Protein AF-A0A7Y2AMQ6-F1 (afdb_monomer_lite)

Secondary structure (DSSP, 8-state):
----PPPHHHHHHHHHHHHHHHHHHHHHHHSPPPS------SSBHHHHHHHHHHHSPPP-S-SSS---HHHHHHHHHHTHHHHHHHHHHHHSB------TTS-HHHHHHHHGGGHHHHHHHHHHHHHHHHTT-HHHHHHHHHHHHHHHHHHHTT--HHHHHHHHHHHHHHHHHHHHHGGGS-HHHHHHHHHHHHHS-PPPP-HHHHHHHHHHHHHHHH-HHHHHHHHHHHHHHHHHHHHHHHHHHHHHHHHHHHHHHHHH-

Radius of gyration: 24.89 Å; chains: 1; bounding box: 63×36×91 Å

Sequence (261 aa):
MRKAGWNPIWKWLAIIAMIFLLAPLAIALLNGPGGSSGLYPSPNAYETISNASRSITRLPFDYDTSDDVEMLKEYVESNREALSEIDKALTQQSRVPLDYTVPLDELLNASGTVRLPMRLLIVQARVAELEENPGAAADVYAKMSVLSPKLATGGLLVHVMIASAYETMALEKLIELTPRLSAVEKKRVLSVLTTNARKPIDFDLVRERESDYCKHEHGTVRGSILLWSGSALVDQQVDRAIETDDELLRLRDEAIDLLGS

pLDDT: mean 92.42, std 7.94, range [53.19, 98.75]

Foldseek 3Di:
DPDPPDPVVVVVVVVVVVCVVVVLVCLQVVQAFDDDDPDAFVVALLVLLLVLLVQQDPDPDDLVPDLPLVVLVVNLVSSVVSVVSLVVSLPGQHADDDDLVDDPVVVLVSLCSNVRSLVSLVSQLSSCVSVVNLLSNLVSLLSLLLVLLRQPHNDALSSLVVSLVSNVVSLVSLLVSLVVDDLVSLVVSLCSLVVRDDDQDPLVSNVSVQLSSLCSNLNSSVSVVVCVVCVVVVVVSSVVSNVSSVVSVVSSVSSNVSSVD

Structure (mmCIF, N/CA/C/O backbone):
data_AF-A0A7Y2AMQ6-F1
#
_entry.id   AF-A0A7Y2AMQ6-F1
#
loop_
_atom_site.group_PDB
_atom_site.id
_atom_site.type_symbol
_atom_site.label_atom_id
_atom_site.label_alt_id
_atom_site.label_comp_id
_atom_site.label_asym_id
_atom_site.label_entity_id
_atom_site.label_seq_id
_atom_site.pdbx_PDB_ins_code
_atom_site.Cartn_x
_atom_site.Cartn_y
_atom_site.Cartn_z
_atom_site.occupancy
_atom_site.B_iso_or_equiv
_atom_site.auth_seq_id
_atom_site.auth_comp_id
_atom_site.auth_asym_id
_atom_site.auth_atom_id
_atom_site.pdbx_PDB_model_num
ATOM 1 N N . MET A 1 1 ? 42.810 -16.326 -66.480 1.00 55.25 1 MET A N 1
ATOM 2 C CA . MET A 1 1 ? 41.972 -15.474 -65.604 1.00 55.25 1 MET A CA 1
ATOM 3 C C . MET A 1 1 ? 41.469 -16.312 -64.432 1.00 55.25 1 MET A C 1
ATOM 5 O O . MET A 1 1 ? 40.563 -17.114 -64.616 1.00 55.25 1 MET A O 1
ATOM 9 N N . ARG A 1 2 ? 42.088 -16.208 -63.246 1.00 53.19 2 ARG A N 1
ATOM 10 C CA . ARG A 1 2 ? 41.538 -16.825 -62.026 1.00 53.19 2 ARG A CA 1
ATOM 11 C C . ARG A 1 2 ? 40.345 -15.975 -61.596 1.00 53.19 2 ARG A C 1
ATOM 13 O O . ARG A 1 2 ? 40.531 -14.800 -61.296 1.00 53.19 2 ARG A O 1
ATOM 20 N N . LYS A 1 3 ? 39.131 -16.535 -61.611 1.00 60.91 3 LYS A N 1
ATOM 21 C CA . LYS A 1 3 ? 37.973 -15.886 -60.983 1.00 60.91 3 LYS A CA 1
ATOM 22 C C . LYS A 1 3 ? 38.341 -15.691 -59.514 1.00 60.91 3 LYS A C 1
ATOM 24 O O . LYS A 1 3 ? 38.619 -16.677 -58.836 1.00 60.91 3 LYS A O 1
ATOM 29 N N . ALA A 1 4 ? 38.425 -14.443 -59.062 1.00 65.69 4 ALA A N 1
ATOM 30 C CA . ALA A 1 4 ? 38.616 -14.130 -57.655 1.00 65.69 4 ALA A CA 1
ATOM 31 C C . ALA A 1 4 ? 37.395 -14.674 -56.904 1.00 65.69 4 ALA A C 1
ATOM 33 O O . ALA A 1 4 ? 36.331 -14.059 -56.887 1.00 65.69 4 ALA A O 1
ATOM 34 N N . GLY A 1 5 ? 37.515 -15.899 -56.393 1.00 74.81 5 GLY A N 1
ATOM 35 C CA . GLY A 1 5 ? 36.484 -16.529 -55.589 1.00 74.81 5 GLY A CA 1
ATOM 36 C C . GLY A 1 5 ? 36.308 -15.694 -54.336 1.00 74.81 5 GLY A C 1
ATOM 37 O O . GLY A 1 5 ? 37.270 -15.449 -53.609 1.00 74.81 5 GLY A O 1
ATOM 38 N N . TRP A 1 6 ? 35.094 -15.204 -54.118 1.00 75.00 6 TRP A N 1
ATOM 39 C CA . TRP A 1 6 ? 34.787 -14.402 -52.947 1.00 75.00 6 TRP A CA 1
ATOM 40 C C . TRP A 1 6 ? 35.045 -15.255 -51.703 1.00 75.00 6 TRP A C 1
ATOM 42 O O . TRP A 1 6 ? 34.425 -16.310 -51.544 1.00 75.00 6 TRP A O 1
ATOM 52 N N . ASN A 1 7 ? 36.014 -14.846 -50.878 1.00 86.75 7 ASN A N 1
ATOM 53 C CA . ASN A 1 7 ? 36.417 -15.619 -49.710 1.00 86.75 7 ASN A CA 1
ATOM 54 C C . ASN A 1 7 ? 35.185 -15.797 -48.801 1.00 86.75 7 ASN A C 1
ATOM 56 O O . ASN A 1 7 ? 34.558 -14.794 -48.446 1.00 86.75 7 ASN A O 1
ATOM 60 N N . PRO A 1 8 ? 34.810 -17.038 -48.441 1.00 88.12 8 PRO A N 1
ATOM 61 C CA . PRO A 1 8 ? 33.639 -17.312 -47.609 1.00 88.12 8 PRO A CA 1
ATOM 62 C C . PRO A 1 8 ? 33.639 -16.528 -46.290 1.00 88.12 8 PRO A C 1
ATOM 64 O O . PRO A 1 8 ? 32.568 -16.195 -45.792 1.00 88.12 8 PRO A O 1
ATOM 67 N N . ILE A 1 9 ? 34.812 -16.150 -45.771 1.00 91.19 9 ILE A N 1
ATOM 68 C CA . ILE A 1 9 ? 34.946 -15.308 -44.575 1.00 91.19 9 ILE A CA 1
ATOM 69 C C . ILE A 1 9 ? 34.258 -13.942 -44.753 1.00 91.19 9 ILE A C 1
ATOM 71 O O . ILE A 1 9 ? 33.538 -13.507 -43.859 1.00 91.19 9 ILE A O 1
ATOM 75 N N . TRP A 1 10 ? 34.390 -13.283 -45.910 1.00 90.38 10 TRP A N 1
ATOM 76 C CA . TRP A 1 10 ? 33.764 -11.971 -46.143 1.00 90.38 10 TRP A CA 1
ATOM 77 C C . TRP A 1 10 ? 32.239 -12.040 -46.181 1.00 90.38 10 TRP A C 1
ATOM 79 O O . TRP A 1 10 ? 31.576 -11.102 -45.747 1.00 90.38 10 TRP A O 1
ATOM 89 N N . LYS A 1 11 ? 31.678 -13.160 -46.655 1.00 91.12 11 LYS A N 1
ATOM 90 C CA . LYS A 1 11 ? 30.227 -13.385 -46.626 1.00 91.12 11 LYS A CA 1
ATOM 91 C C . LYS A 1 11 ? 29.718 -13.459 -45.189 1.00 91.12 11 LYS A C 1
ATOM 93 O O . LYS A 1 11 ? 28.741 -12.794 -44.863 1.00 91.12 11 LYS A O 1
ATOM 98 N N . TRP A 1 12 ? 30.400 -14.217 -44.330 1.00 93.69 12 TRP A N 1
ATOM 99 C CA . TRP A 1 12 ? 30.043 -14.310 -42.914 1.00 93.69 12 TRP A CA 1
ATOM 100 C C . TRP A 1 12 ? 30.194 -12.972 -42.194 1.00 93.69 12 TRP A C 1
ATOM 102 O O . TRP A 1 12 ? 29.288 -12.579 -41.468 1.00 93.69 12 TRP A O 1
ATOM 112 N N . LEU A 1 13 ? 31.274 -12.229 -42.455 1.00 94.00 13 LEU A N 1
ATOM 113 C CA . LEU A 1 13 ? 31.456 -10.887 -41.895 1.00 94.00 13 LEU A CA 1
ATOM 114 C C . LEU A 1 13 ? 30.342 -9.923 -42.324 1.00 94.00 13 LEU A C 1
ATOM 116 O O . LEU A 1 13 ? 29.841 -9.176 -41.489 1.00 94.00 13 LEU A O 1
ATOM 120 N N . ALA A 1 14 ? 29.910 -9.965 -43.588 1.00 92.88 14 ALA A N 1
ATOM 121 C CA . ALA A 1 14 ? 28.805 -9.138 -44.071 1.00 92.88 14 ALA A CA 1
ATOM 122 C C . ALA A 1 14 ? 27.466 -9.505 -43.409 1.00 92.88 14 ALA A C 1
ATOM 124 O O . ALA A 1 14 ? 26.712 -8.613 -43.028 1.00 92.88 14 ALA A O 1
ATOM 125 N N . ILE A 1 15 ? 27.184 -10.801 -43.228 1.00 94.62 15 ILE A N 1
ATOM 126 C CA . ILE A 1 15 ? 25.978 -11.270 -42.526 1.00 94.62 15 ILE A CA 1
ATOM 127 C C . ILE A 1 15 ? 25.997 -10.810 -41.068 1.00 94.62 15 ILE A C 1
ATOM 129 O O . ILE A 1 15 ? 25.010 -10.261 -40.588 1.00 94.62 15 ILE A O 1
ATOM 133 N N . ILE A 1 16 ? 27.125 -10.989 -40.378 1.00 95.00 16 ILE A N 1
ATOM 134 C CA . ILE A 1 16 ? 27.291 -10.557 -38.989 1.00 95.00 16 ILE A CA 1
ATOM 135 C C . ILE A 1 16 ? 27.090 -9.041 -38.885 1.00 95.00 16 ILE A C 1
ATOM 137 O O . ILE A 1 16 ? 26.281 -8.592 -38.078 1.00 95.00 16 ILE A O 1
ATOM 141 N N . ALA A 1 17 ? 27.746 -8.252 -39.740 1.00 93.88 17 ALA A N 1
ATOM 142 C CA . ALA A 1 17 ? 27.587 -6.799 -39.767 1.00 93.88 17 ALA A CA 1
ATOM 143 C C . ALA A 1 17 ? 26.130 -6.373 -40.019 1.00 93.88 17 ALA A C 1
ATOM 145 O O . ALA A 1 17 ? 25.629 -5.466 -39.358 1.00 93.88 17 ALA A O 1
ATOM 146 N N . MET A 1 18 ? 25.428 -7.055 -40.927 1.00 95.06 18 MET A N 1
ATOM 147 C CA . MET A 1 18 ? 24.012 -6.804 -41.200 1.00 95.06 18 MET A CA 1
ATOM 148 C C . MET A 1 18 ? 23.129 -7.115 -39.984 1.00 95.06 18 MET A C 1
ATOM 150 O O . MET A 1 18 ? 22.245 -6.325 -39.668 1.00 95.06 18 MET A O 1
ATOM 154 N N . ILE A 1 19 ? 23.382 -8.216 -39.270 1.00 94.38 19 ILE A N 1
ATOM 155 C CA . ILE A 1 19 ? 22.662 -8.551 -38.031 1.00 94.38 19 ILE A CA 1
ATOM 156 C C . ILE A 1 19 ? 22.898 -7.472 -36.972 1.00 94.38 19 ILE A C 1
ATOM 158 O O . ILE A 1 19 ? 21.936 -6.986 -36.385 1.00 94.38 19 ILE A O 1
ATOM 162 N N . PHE A 1 20 ? 24.146 -7.041 -36.768 1.00 91.62 20 PHE A N 1
ATOM 163 C CA . PHE A 1 20 ? 24.467 -5.980 -35.808 1.00 91.62 20 PHE A CA 1
ATOM 164 C C . PHE A 1 20 ? 23.812 -4.636 -36.148 1.00 91.62 20 PHE A C 1
ATOM 166 O O . PHE A 1 20 ? 23.534 -3.857 -35.240 1.00 91.62 20 PHE A O 1
ATOM 173 N N . LEU A 1 21 ? 23.540 -4.367 -37.427 1.00 91.31 21 LEU A N 1
ATOM 174 C CA . LEU A 1 21 ? 22.880 -3.138 -37.864 1.00 91.31 21 LEU A CA 1
ATOM 175 C C . LEU A 1 21 ? 21.348 -3.227 -37.776 1.00 91.31 21 LEU A C 1
ATOM 177 O O . LEU A 1 21 ? 20.701 -2.266 -37.369 1.00 91.31 21 LEU A O 1
ATOM 181 N N . LEU A 1 22 ? 20.760 -4.375 -38.129 1.00 93.56 22 LEU A N 1
ATOM 182 C CA . LEU A 1 22 ? 19.305 -4.561 -38.150 1.00 93.56 22 LEU A CA 1
ATOM 183 C C . LEU A 1 22 ? 18.717 -4.936 -36.785 1.00 93.56 22 LEU A C 1
ATOM 185 O O . LEU A 1 22 ? 17.585 -4.554 -36.498 1.00 93.56 22 LEU A O 1
ATOM 189 N N . ALA A 1 23 ? 19.458 -5.655 -35.937 1.00 88.12 23 ALA A N 1
ATOM 190 C CA . ALA A 1 23 ? 18.951 -6.100 -34.640 1.00 88.12 23 ALA A CA 1
ATOM 191 C C . ALA A 1 23 ? 18.545 -4.933 -33.715 1.00 88.12 23 ALA A C 1
ATOM 193 O O . ALA A 1 23 ? 17.435 -4.986 -33.190 1.00 88.12 23 ALA A O 1
ATOM 194 N N . PRO A 1 24 ? 19.332 -3.847 -33.553 1.00 84.94 24 PRO A N 1
ATOM 195 C CA . PRO A 1 24 ? 18.919 -2.707 -32.732 1.00 84.94 24 PRO A CA 1
ATOM 196 C C . PRO A 1 24 ? 17.658 -2.018 -33.260 1.00 84.94 24 PRO A C 1
ATOM 198 O O . PRO A 1 24 ? 16.806 -1.622 -32.470 1.00 84.94 24 PRO A O 1
ATOM 201 N N . LEU A 1 25 ? 17.515 -1.906 -34.587 1.00 85.94 25 LEU A N 1
ATOM 202 C CA . LEU A 1 25 ? 16.329 -1.320 -35.214 1.00 85.94 25 LEU A CA 1
ATOM 203 C C . LEU A 1 25 ? 15.091 -2.196 -34.989 1.00 85.94 25 LEU A C 1
ATOM 205 O O . LEU A 1 25 ? 14.042 -1.683 -34.613 1.00 85.94 25 LEU A O 1
ATOM 209 N N . ALA A 1 26 ? 15.217 -3.512 -35.171 1.00 87.06 26 ALA A N 1
ATOM 210 C CA . ALA A 1 26 ? 14.137 -4.451 -34.890 1.00 87.06 26 ALA A CA 1
ATOM 211 C C . ALA A 1 26 ? 13.725 -4.401 -33.409 1.00 87.06 26 ALA A C 1
ATOM 213 O O . ALA A 1 26 ? 12.537 -4.311 -33.117 1.00 87.06 26 ALA A O 1
ATOM 214 N N . ILE A 1 27 ? 14.691 -4.369 -32.483 1.00 82.44 27 ILE A N 1
ATOM 215 C CA . ILE A 1 27 ? 14.430 -4.210 -31.043 1.00 82.44 27 ILE A CA 1
ATOM 216 C C . ILE A 1 27 ? 13.707 -2.886 -30.769 1.00 82.44 27 ILE A C 1
ATOM 218 O O . ILE A 1 27 ? 12.717 -2.878 -30.047 1.00 82.44 27 ILE A O 1
ATOM 222 N N . ALA A 1 28 ? 14.155 -1.775 -31.356 1.00 79.75 28 ALA A N 1
ATOM 223 C CA . ALA A 1 28 ? 13.527 -0.470 -31.160 1.00 79.75 28 ALA A CA 1
ATOM 224 C C . ALA A 1 28 ? 12.069 -0.431 -31.650 1.00 79.75 28 ALA A C 1
ATOM 226 O O . ALA A 1 28 ? 11.217 0.144 -30.979 1.00 79.75 28 ALA A O 1
ATOM 227 N N . LEU A 1 29 ? 11.779 -1.054 -32.797 1.00 84.12 29 LEU A N 1
ATOM 228 C CA . LEU A 1 29 ? 10.437 -1.072 -33.385 1.00 84.12 29 LEU A CA 1
ATOM 229 C C . LEU A 1 29 ? 9.483 -2.040 -32.676 1.00 84.12 29 LEU A C 1
ATOM 231 O O . LEU A 1 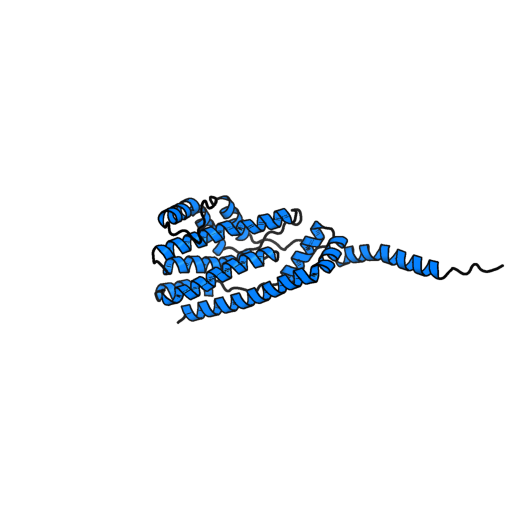29 ? 8.303 -1.733 -32.546 1.00 84.12 29 LEU A O 1
ATOM 235 N N . LEU A 1 30 ? 9.976 -3.200 -32.234 1.00 83.50 30 LEU A N 1
ATOM 236 C CA . LEU A 1 30 ? 9.152 -4.231 -31.594 1.00 83.50 30 LEU A CA 1
ATOM 237 C C . LEU A 1 30 ? 8.929 -3.970 -30.103 1.00 83.50 30 LEU A C 1
ATOM 239 O O . LEU A 1 30 ? 7.885 -4.335 -29.575 1.00 83.50 30 LEU A O 1
ATOM 243 N N . ASN A 1 31 ? 9.898 -3.340 -29.433 1.00 78.31 31 ASN A N 1
ATOM 244 C CA . ASN A 1 31 ? 9.887 -3.160 -27.983 1.00 78.31 31 ASN A CA 1
ATOM 245 C C . ASN A 1 31 ? 9.732 -1.698 -27.563 1.00 78.31 31 ASN A C 1
ATOM 247 O O . ASN A 1 31 ? 10.059 -1.387 -26.417 1.00 78.31 31 ASN A O 1
ATOM 251 N N . GLY A 1 32 ? 9.290 -0.804 -28.454 1.00 73.56 32 GLY A N 1
ATOM 252 C CA . GLY A 1 32 ? 9.001 0.587 -28.096 1.00 73.56 32 GLY A CA 1
ATOM 253 C C . GLY A 1 32 ? 8.136 0.657 -26.828 1.00 73.56 32 GLY A C 1
ATOM 254 O O . GLY A 1 32 ? 7.310 -0.236 -26.629 1.00 73.56 32 GLY A O 1
ATOM 255 N N . PRO A 1 33 ? 8.363 1.639 -25.938 1.00 75.12 33 PRO A N 1
ATOM 256 C CA . PRO A 1 33 ? 7.562 1.752 -24.726 1.00 75.12 33 PRO A CA 1
ATOM 257 C C . PRO A 1 33 ? 6.079 1.890 -25.088 1.00 75.12 33 PRO A C 1
ATOM 259 O O . PRO A 1 33 ? 5.738 2.553 -26.077 1.00 75.12 33 PRO A O 1
ATOM 262 N N . GLY A 1 34 ? 5.217 1.237 -24.310 1.00 74.81 34 GLY A N 1
ATOM 263 C CA . GLY A 1 34 ? 3.772 1.355 -24.443 1.00 74.81 34 GLY A CA 1
ATOM 264 C C . GLY A 1 34 ? 3.315 2.818 -24.432 1.00 74.81 34 GLY A C 1
ATOM 265 O O . GLY A 1 34 ? 3.893 3.676 -23.765 1.00 74.81 34 GLY A O 1
ATOM 266 N N . GLY A 1 35 ? 2.275 3.126 -25.216 1.00 60.69 35 GLY A N 1
ATOM 267 C CA . GLY A 1 35 ? 1.646 4.448 -25.199 1.00 60.69 35 GLY A CA 1
ATOM 268 C C . GLY A 1 35 ? 1.085 4.778 -23.812 1.00 60.69 35 GLY A C 1
ATOM 269 O O . GLY A 1 35 ? 0.662 3.880 -23.090 1.00 60.69 35 GLY A O 1
ATOM 270 N N . SER A 1 36 ? 1.091 6.071 -23.462 1.00 58.25 36 SER A N 1
ATOM 271 C CA . SER A 1 36 ? 0.820 6.596 -22.115 1.00 58.25 36 SER A CA 1
ATOM 272 C C . SER A 1 36 ? -0.275 5.849 -21.350 1.00 58.25 36 SER A C 1
ATOM 274 O O . SER A 1 36 ? -1.374 5.630 -21.872 1.00 58.25 36 SER A O 1
ATOM 276 N N . SER A 1 37 ? 0.009 5.569 -20.078 1.00 62.56 37 SER A N 1
ATOM 277 C CA . SER A 1 37 ? -0.937 5.147 -19.047 1.00 62.56 37 SER A CA 1
ATOM 278 C C . SER A 1 37 ? -2.306 5.808 -19.245 1.00 62.56 37 SER A C 1
ATOM 280 O O . SER A 1 37 ? -2.420 7.030 -19.261 1.00 62.56 37 SER A O 1
ATOM 282 N N . GLY A 1 38 ? -3.350 4.991 -19.449 1.00 67.44 38 GLY A N 1
ATOM 283 C CA . GLY A 1 38 ? -4.713 5.486 -19.678 1.00 67.44 38 GLY A CA 1
ATOM 284 C C . GLY A 1 38 ? -5.169 6.519 -18.639 1.00 67.44 38 GLY A C 1
ATOM 285 O O . GLY A 1 38 ? -4.620 6.568 -17.540 1.00 67.44 38 GLY A O 1
ATOM 286 N N . LEU A 1 39 ? -6.189 7.312 -18.991 1.00 80.75 39 LEU A N 1
ATOM 287 C CA . LEU A 1 39 ? -6.667 8.459 -18.207 1.00 80.75 39 LEU A CA 1
ATOM 288 C C . LEU A 1 39 ? -6.681 8.181 -16.694 1.00 80.75 39 LEU A C 1
ATOM 290 O O . LEU A 1 39 ? -7.251 7.187 -16.230 1.00 80.75 39 LEU A O 1
ATOM 294 N N . TYR A 1 40 ? -6.030 9.062 -15.935 1.00 88.25 40 TYR A N 1
ATOM 295 C CA . TYR A 1 40 ? -6.052 9.023 -14.478 1.00 88.25 40 TYR A CA 1
ATOM 296 C C . TYR A 1 40 ? -7.448 9.408 -13.966 1.00 88.25 40 TYR A C 1
ATOM 298 O O . TYR A 1 40 ? -8.101 10.268 -14.567 1.00 88.25 40 TYR A O 1
ATOM 306 N N . PRO A 1 41 ? -7.929 8.786 -12.874 1.00 93.19 41 PRO A N 1
ATOM 307 C CA . PRO A 1 41 ? -9.183 9.198 -12.261 1.00 93.19 41 PRO A CA 1
ATOM 308 C C . PRO A 1 41 ? -9.079 10.654 -11.787 1.00 93.19 41 PRO A C 1
ATOM 310 O O . PRO A 1 41 ? -8.016 11.102 -11.371 1.00 93.19 41 PRO A O 1
ATOM 313 N N . SER A 1 42 ? -10.181 11.398 -11.846 1.00 93.25 42 SER A N 1
ATOM 314 C CA . SER A 1 42 ? -10.267 12.751 -11.297 1.00 93.25 42 SER A CA 1
ATOM 315 C C . SER A 1 42 ? -11.560 12.864 -10.485 1.00 93.25 42 SER A C 1
ATOM 317 O O . SER A 1 42 ? -12.640 12.749 -11.073 1.00 93.25 42 SER A O 1
ATOM 319 N N . PRO A 1 43 ? -11.491 13.034 -9.151 1.00 95.38 43 PRO A N 1
ATOM 320 C CA . PRO A 1 43 ? -10.281 13.101 -8.311 1.00 95.38 43 PRO A CA 1
ATOM 321 C C . PRO A 1 43 ? -9.520 11.759 -8.187 1.00 95.38 43 PRO A C 1
ATOM 323 O O . PRO A 1 43 ? -10.112 10.693 -8.370 1.00 95.38 43 PRO A O 1
ATOM 326 N N . ASN A 1 44 ? -8.222 11.821 -7.849 1.00 96.19 44 ASN A N 1
ATOM 327 C CA . ASN A 1 44 ? -7.334 10.664 -7.655 1.00 96.19 44 ASN A CA 1
ATOM 328 C C . ASN A 1 44 ? -6.872 10.538 -6.194 1.00 96.19 44 ASN A C 1
ATOM 330 O O . ASN A 1 44 ? -6.188 11.426 -5.681 1.00 96.19 44 ASN A O 1
ATOM 334 N N . ALA A 1 45 ? -7.145 9.390 -5.567 1.00 96.75 45 ALA A N 1
ATOM 335 C CA . ALA A 1 45 ? -6.745 9.114 -4.188 1.00 96.75 45 ALA A CA 1
ATOM 336 C C . ALA A 1 45 ? -5.228 9.228 -3.976 1.00 96.75 45 ALA A C 1
ATOM 338 O O . ALA A 1 45 ? -4.793 9.717 -2.936 1.00 96.75 45 ALA A O 1
ATOM 339 N N . TYR A 1 46 ? -4.416 8.812 -4.957 1.00 96.12 46 TYR A N 1
ATOM 340 C CA . TYR A 1 46 ? -2.957 8.868 -4.841 1.00 96.12 46 TYR A CA 1
ATOM 341 C C . TYR A 1 46 ? -2.450 10.311 -4.711 1.00 96.12 46 TYR A C 1
ATOM 343 O O . TYR A 1 46 ? -1.599 10.597 -3.871 1.00 96.12 46 TYR A O 1
ATOM 351 N N . GLU A 1 47 ? -3.007 11.242 -5.492 1.00 95.62 47 GLU A N 1
ATOM 352 C CA . GLU A 1 47 ? -2.684 12.669 -5.373 1.00 95.62 47 GLU A CA 1
ATOM 353 C C . GLU A 1 47 ? -3.156 13.246 -4.042 1.00 95.62 47 GLU A C 1
ATOM 355 O O . GLU A 1 47 ? -2.403 13.973 -3.397 1.00 95.62 47 GLU A O 1
ATOM 360 N N . THR A 1 48 ? -4.371 12.905 -3.602 1.00 97.50 48 THR A N 1
ATOM 361 C CA . THR A 1 48 ? -4.881 13.340 -2.296 1.00 97.50 48 THR A CA 1
ATOM 362 C C . THR A 1 48 ? -3.960 12.883 -1.160 1.00 97.50 48 THR A C 1
ATOM 364 O O . THR A 1 48 ? -3.582 13.698 -0.320 1.00 97.50 48 THR A O 1
ATOM 367 N N . ILE A 1 49 ? -3.508 11.626 -1.173 1.00 97.56 49 ILE A N 1
ATOM 368 C CA . ILE A 1 49 ? -2.559 11.093 -0.185 1.00 97.56 49 ILE A CA 1
ATOM 369 C C . ILE A 1 49 ? -1.179 11.747 -0.303 1.00 97.56 49 ILE A C 1
ATOM 371 O O . ILE A 1 49 ? -0.571 12.077 0.715 1.00 97.56 49 ILE A O 1
ATOM 375 N N . SER A 1 50 ? -0.690 11.994 -1.520 1.00 95.19 50 SER A N 1
ATOM 376 C CA . SER A 1 50 ? 0.581 12.696 -1.729 1.00 95.19 50 SER A CA 1
ATOM 377 C C . SER A 1 50 ? 0.532 14.129 -1.183 1.00 95.19 50 SER A C 1
ATOM 379 O O . SER A 1 50 ? 1.470 14.580 -0.526 1.00 95.19 50 SER A O 1
ATOM 381 N N . ASN A 1 51 ? -0.587 14.830 -1.381 1.00 95.50 51 ASN A N 1
ATOM 382 C CA . ASN A 1 51 ? -0.809 16.163 -0.827 1.00 95.50 51 ASN A CA 1
ATOM 383 C C . ASN A 1 51 ? -0.902 16.131 0.704 1.00 95.50 51 ASN A C 1
ATOM 385 O O . ASN A 1 51 ? -0.241 16.940 1.353 1.00 95.50 51 ASN A O 1
ATOM 389 N N . ALA A 1 52 ? -1.624 15.161 1.277 1.00 96.94 52 ALA A N 1
ATOM 390 C CA . ALA A 1 52 ? -1.660 14.940 2.723 1.00 96.94 52 ALA A CA 1
ATOM 391 C C . ALA A 1 52 ? -0.251 14.695 3.284 1.00 96.94 52 ALA A C 1
ATOM 393 O O . ALA A 1 52 ? 0.141 15.286 4.282 1.00 96.94 52 ALA A O 1
ATOM 394 N N . SER A 1 53 ? 0.576 13.900 2.601 1.00 96.25 53 SER A N 1
ATOM 395 C CA . SER A 1 53 ? 1.956 13.655 3.030 1.00 96.25 53 SER A CA 1
ATOM 396 C C . SER A 1 53 ? 2.803 14.922 3.132 1.00 96.25 53 SER A C 1
ATOM 398 O O . SER A 1 53 ? 3.752 14.936 3.915 1.00 96.25 53 SER A O 1
ATOM 400 N N . ARG A 1 54 ? 2.521 15.954 2.329 1.00 95.44 54 ARG A N 1
ATOM 401 C CA . ARG A 1 54 ? 3.273 17.219 2.351 1.00 95.44 54 ARG A CA 1
ATOM 402 C C . ARG A 1 54 ? 2.874 18.114 3.521 1.00 95.44 54 ARG A C 1
ATOM 404 O O . ARG A 1 54 ? 3.688 18.939 3.925 1.00 95.44 54 ARG A O 1
ATOM 411 N N . SER A 1 55 ? 1.656 17.968 4.045 1.00 95.62 55 SER A N 1
ATOM 412 C CA . SER A 1 55 ? 1.195 18.704 5.225 1.00 95.62 55 SER A CA 1
ATOM 413 C C . SER A 1 55 ? 1.530 18.002 6.541 1.00 95.62 55 SER A C 1
ATOM 415 O O . SER A 1 55 ? 1.472 18.643 7.587 1.00 95.62 55 SER A O 1
ATOM 417 N N . ILE A 1 56 ? 1.917 16.720 6.503 1.00 96.69 56 ILE A N 1
ATOM 418 C CA . ILE A 1 56 ? 2.288 15.969 7.705 1.00 96.69 56 ILE A CA 1
ATOM 419 C C . ILE A 1 56 ? 3.599 16.496 8.297 1.00 96.69 56 ILE A C 1
ATOM 421 O O . ILE A 1 56 ? 4.640 16.546 7.631 1.00 96.69 56 ILE A O 1
ATOM 425 N N . THR A 1 57 ? 3.573 16.828 9.586 1.00 94.00 57 THR A N 1
ATOM 426 C CA . THR A 1 57 ? 4.783 17.141 10.346 1.00 94.00 57 THR A CA 1
ATOM 427 C C . THR A 1 57 ? 5.671 15.901 10.443 1.00 94.00 57 THR A C 1
ATOM 429 O O . THR A 1 57 ? 5.208 14.783 10.697 1.00 94.00 57 THR A O 1
ATOM 432 N N . ARG A 1 58 ? 6.980 16.069 10.201 1.00 88.44 58 ARG A N 1
ATOM 433 C CA . ARG A 1 58 ? 7.927 14.948 10.293 1.00 88.44 58 ARG A CA 1
ATOM 434 C C . ARG A 1 58 ? 7.875 14.360 11.694 1.00 88.44 58 ARG A C 1
ATOM 436 O O . ARG A 1 58 ? 7.990 15.094 12.670 1.00 88.44 58 ARG A O 1
ATOM 443 N N . LEU A 1 59 ? 7.739 13.041 11.754 1.00 83.75 59 LEU A N 1
ATOM 444 C CA . LEU A 1 59 ? 7.665 12.308 13.005 1.00 83.75 59 LEU A CA 1
ATOM 445 C C . LEU A 1 59 ? 8.961 12.516 13.818 1.00 83.75 59 LEU A C 1
ATOM 447 O O . LEU A 1 59 ? 10.032 12.150 13.324 1.00 83.75 59 LEU A O 1
ATOM 451 N N . PRO A 1 60 ? 8.897 13.116 15.020 1.00 81.75 60 PRO A N 1
ATOM 452 C CA . PRO A 1 60 ? 10.092 13.450 15.793 1.00 81.75 60 PRO A CA 1
ATOM 453 C C . PRO A 1 60 ? 10.595 12.302 16.684 1.00 81.75 60 PRO A C 1
ATOM 455 O O . PRO A 1 60 ? 11.597 12.469 17.376 1.00 81.75 60 PRO A O 1
ATOM 458 N N . PHE A 1 61 ? 9.922 11.151 16.675 1.00 83.31 61 PHE A N 1
ATOM 459 C CA . PHE A 1 61 ? 10.187 10.014 17.556 1.00 83.31 61 PHE A CA 1
ATOM 460 C C . PHE A 1 61 ? 9.973 8.678 16.833 1.00 83.31 61 PHE A C 1
ATOM 462 O O . PHE A 1 61 ? 9.423 8.631 15.733 1.00 83.31 61 PHE A O 1
ATOM 469 N N . ASP A 1 62 ? 10.407 7.591 17.467 1.00 84.69 62 ASP A N 1
ATOM 470 C CA . ASP A 1 62 ? 10.048 6.236 17.056 1.00 84.69 62 ASP A CA 1
ATOM 471 C C . ASP A 1 62 ? 8.678 5.879 17.644 1.00 84.69 62 ASP A C 1
ATOM 473 O O . ASP A 1 62 ? 8.510 5.823 18.862 1.00 84.69 62 ASP A O 1
ATOM 477 N N . TYR A 1 63 ? 7.677 5.725 16.780 1.00 81.44 63 TYR A N 1
ATOM 478 C CA . TYR A 1 63 ? 6.299 5.476 17.197 1.00 81.44 63 TYR A CA 1
ATOM 479 C C . TYR A 1 63 ? 6.046 4.016 17.568 1.00 81.44 63 TYR A C 1
ATOM 481 O O . TYR A 1 63 ? 5.133 3.754 18.346 1.00 81.44 63 TYR A O 1
ATOM 489 N N . ASP A 1 64 ? 6.842 3.082 17.040 1.00 77.81 64 ASP A N 1
ATOM 490 C CA . ASP A 1 64 ? 6.651 1.651 17.290 1.00 77.81 64 ASP A CA 1
ATOM 491 C C . ASP A 1 64 ? 6.996 1.297 18.744 1.00 77.81 64 ASP A C 1
ATOM 493 O O . ASP A 1 64 ? 6.441 0.361 19.318 1.00 77.81 64 ASP A O 1
ATOM 497 N N . THR A 1 65 ? 7.892 2.071 19.362 1.00 85.19 65 THR A N 1
ATOM 498 C CA . THR A 1 65 ? 8.393 1.826 20.721 1.00 85.19 65 THR A CA 1
ATOM 499 C C . THR A 1 65 ? 7.968 2.882 21.737 1.00 85.19 65 THR A C 1
ATOM 501 O O . THR A 1 65 ? 8.408 2.826 22.884 1.00 85.19 65 THR A O 1
ATOM 504 N N . SER A 1 66 ? 7.199 3.894 21.331 1.00 89.81 66 SER A N 1
ATOM 505 C CA . SER A 1 66 ? 6.779 4.952 22.249 1.00 89.81 66 SER A CA 1
ATOM 506 C C . SER A 1 66 ? 5.523 4.547 23.018 1.00 89.81 66 SER A C 1
ATOM 508 O O . SER A 1 66 ? 4.504 4.198 22.424 1.00 89.81 66 SER A O 1
ATOM 510 N N . ASP A 1 67 ? 5.596 4.664 24.343 1.00 92.56 67 ASP A N 1
ATOM 511 C CA . ASP A 1 67 ? 4.462 4.489 25.258 1.00 92.56 67 ASP A CA 1
ATOM 512 C C . ASP A 1 67 ? 3.942 5.837 25.807 1.00 92.56 67 ASP A C 1
ATOM 514 O O . ASP A 1 67 ? 3.077 5.871 26.682 1.00 92.56 67 ASP A O 1
ATOM 518 N N . ASP A 1 68 ? 4.458 6.968 25.304 1.00 95.12 68 ASP A N 1
ATOM 519 C CA . ASP A 1 68 ? 4.004 8.307 25.697 1.00 95.12 68 ASP A CA 1
ATOM 520 C C . ASP A 1 68 ? 2.743 8.697 24.912 1.00 95.12 68 ASP A C 1
ATOM 522 O O . ASP A 1 68 ? 2.791 9.328 23.853 1.00 95.12 68 ASP A O 1
ATOM 526 N N . VAL A 1 69 ? 1.594 8.284 25.446 1.00 96.06 69 VAL A N 1
ATOM 527 C CA . VAL A 1 69 ? 0.268 8.484 24.841 1.00 96.06 69 VAL A CA 1
ATOM 528 C C . VAL A 1 69 ? -0.026 9.953 24.540 1.00 96.06 69 VAL A C 1
ATOM 530 O O . VAL A 1 69 ? -0.606 10.257 23.498 1.00 96.06 69 VAL A O 1
ATOM 533 N N . GLU A 1 70 ? 0.376 10.873 25.417 1.00 96.44 70 GLU A N 1
ATOM 534 C CA . GLU A 1 70 ? 0.063 12.295 25.257 1.00 96.44 70 GLU A CA 1
ATOM 535 C C . GLU A 1 70 ? 0.872 12.919 24.116 1.00 96.44 70 GLU A C 1
ATOM 537 O O . GLU A 1 70 ? 0.310 13.646 23.296 1.00 96.44 70 GLU A O 1
ATOM 542 N N . MET A 1 71 ? 2.147 12.545 23.974 1.00 95.31 71 MET A N 1
ATOM 543 C CA . MET A 1 71 ? 2.959 12.937 22.818 1.00 95.31 71 MET A CA 1
ATOM 544 C C . MET A 1 71 ? 2.390 12.380 21.500 1.00 95.31 71 MET A C 1
ATOM 546 O O . MET A 1 71 ? 2.324 13.098 20.497 1.00 95.31 71 MET A O 1
ATOM 550 N N . LEU A 1 72 ? 1.952 11.114 21.480 1.00 96.50 72 LEU A N 1
ATOM 551 C CA . LEU A 1 72 ? 1.334 10.515 20.290 1.00 96.50 72 LEU A CA 1
ATOM 552 C C . LEU A 1 72 ? 0.017 11.221 19.924 1.00 96.50 72 LEU A C 1
ATOM 554 O O . LEU A 1 72 ? -0.237 11.484 18.746 1.00 96.50 72 LEU A O 1
ATOM 558 N N . LYS A 1 73 ? -0.798 11.581 20.923 1.00 96.94 73 LYS A N 1
ATOM 559 C CA . LYS A 1 73 ? -2.038 12.349 20.733 1.00 96.94 73 LYS A CA 1
ATOM 560 C C . LYS A 1 73 ? -1.770 13.740 20.194 1.00 96.94 73 LYS A C 1
ATOM 562 O O . LYS A 1 73 ? -2.438 14.137 19.244 1.00 96.94 73 LYS A O 1
ATOM 567 N N . GLU A 1 74 ? -0.791 14.455 20.741 1.00 96.25 74 GLU A N 1
ATOM 568 C CA . GLU A 1 74 ? -0.388 15.767 20.229 1.00 96.25 74 GLU A CA 1
ATOM 569 C C . GLU A 1 74 ? 0.062 15.670 18.764 1.00 96.25 74 GLU A C 1
ATOM 571 O O . GLU A 1 74 ? -0.339 16.485 17.928 1.00 96.25 74 GLU A O 1
ATOM 576 N N . TYR A 1 75 ? 0.814 14.621 18.413 1.00 96.81 75 TYR A N 1
ATOM 577 C CA . TYR A 1 75 ? 1.208 14.378 17.029 1.00 96.81 75 TYR A CA 1
ATOM 578 C C . TYR A 1 75 ? -0.003 14.144 16.112 1.00 96.81 75 TYR A C 1
ATOM 580 O O . TYR A 1 75 ? -0.110 14.796 15.070 1.00 96.81 75 TYR A O 1
ATOM 588 N N . VAL A 1 76 ? -0.936 13.269 16.497 1.00 97.62 76 VAL A N 1
ATOM 589 C CA . VAL A 1 76 ? -2.179 13.010 15.742 1.00 97.62 76 VAL A CA 1
ATOM 590 C C . VAL A 1 76 ? -3.010 14.288 15.601 1.00 97.62 76 VAL A C 1
ATOM 592 O O . VAL A 1 76 ? -3.486 14.596 14.507 1.00 97.62 76 VAL A O 1
ATOM 595 N N . GLU A 1 77 ? -3.130 15.065 16.679 1.00 97.62 77 GLU A N 1
ATOM 596 C CA . GLU A 1 77 ? -3.862 16.330 16.717 1.00 97.62 77 GLU A CA 1
ATOM 597 C C . GLU A 1 77 ? -3.289 17.347 15.730 1.00 97.62 77 GLU A C 1
ATOM 599 O O . GLU A 1 77 ? -4.020 17.920 14.919 1.00 97.62 77 GLU A O 1
ATOM 604 N N . SER A 1 78 ? -1.965 17.519 15.745 1.00 97.56 78 SER A N 1
ATOM 605 C CA . SER A 1 78 ? -1.264 18.456 14.863 1.00 97.56 78 SER A CA 1
ATOM 606 C C . SER A 1 78 ? -1.410 18.119 13.372 1.00 97.56 78 SER A C 1
ATOM 608 O O . SER A 1 78 ? -1.196 18.983 12.525 1.00 97.56 78 SER A O 1
ATOM 610 N N . ASN A 1 79 ? -1.815 16.886 13.046 1.00 98.19 79 ASN A N 1
ATOM 611 C CA . ASN A 1 79 ? -1.966 16.376 11.685 1.00 98.19 79 ASN A CA 1
ATOM 612 C C . ASN A 1 79 ? -3.431 16.069 11.304 1.00 98.19 79 ASN A C 1
ATOM 614 O O . ASN A 1 79 ? -3.682 15.349 10.332 1.00 98.19 79 ASN A O 1
ATOM 618 N N . ARG A 1 80 ? -4.425 16.621 12.021 1.00 98.06 80 ARG A N 1
ATOM 619 C CA . ARG A 1 80 ? -5.858 16.384 11.740 1.00 98.06 80 ARG A CA 1
ATOM 620 C C . ARG A 1 80 ? -6.287 16.715 10.313 1.00 98.06 80 ARG A C 1
ATOM 622 O O . ARG A 1 80 ? -7.121 16.008 9.749 1.00 98.06 80 ARG A O 1
ATOM 629 N N . GLU A 1 81 ? -5.731 17.765 9.715 1.00 98.06 81 GLU A N 1
ATOM 630 C CA . GLU A 1 81 ? -6.035 18.113 8.322 1.00 98.06 81 GLU A CA 1
ATOM 631 C C . GLU A 1 81 ? -5.572 17.015 7.356 1.00 98.06 81 GLU A C 1
ATOM 633 O O . GLU A 1 81 ? -6.320 16.633 6.458 1.00 98.06 81 GLU A O 1
ATOM 638 N N . ALA A 1 82 ? -4.390 16.434 7.583 1.00 98.19 82 ALA A N 1
ATOM 639 C CA . ALA A 1 82 ? -3.896 15.315 6.785 1.00 98.19 82 ALA A CA 1
ATOM 640 C C . ALA A 1 82 ? -4.770 14.061 6.956 1.00 98.19 82 ALA A C 1
ATOM 642 O O . ALA A 1 82 ? -5.073 13.395 5.968 1.00 98.19 82 ALA A O 1
ATOM 643 N N . LEU A 1 83 ? -5.240 13.769 8.176 1.00 98.44 83 LEU A N 1
ATOM 644 C CA . LEU A 1 83 ? -6.197 12.679 8.422 1.00 98.44 83 LEU A CA 1
ATOM 645 C C . LEU A 1 83 ? -7.516 12.879 7.662 1.00 98.44 83 LEU A C 1
ATOM 647 O O . LEU A 1 83 ? -8.050 11.927 7.100 1.00 98.44 83 LEU A O 1
ATOM 651 N N . SER A 1 84 ? -8.007 14.118 7.582 1.00 98.19 84 SER A N 1
ATOM 652 C CA . SER A 1 84 ? -9.198 14.453 6.792 1.00 98.19 84 SER A CA 1
ATOM 653 C C . SER A 1 84 ? -8.993 14.189 5.294 1.00 98.19 84 SER A C 1
ATOM 655 O O . SER A 1 84 ? -9.875 13.643 4.630 1.00 98.19 84 SER A O 1
ATOM 657 N N . GLU A 1 85 ? -7.817 14.510 4.747 1.00 98.31 85 GLU A N 1
ATOM 658 C CA . GLU A 1 85 ? -7.476 14.172 3.358 1.00 98.31 85 GLU A CA 1
ATOM 659 C C . GLU A 1 85 ? -7.369 12.654 3.135 1.00 98.31 85 GLU A C 1
ATOM 661 O O . GLU A 1 85 ? -7.854 12.143 2.123 1.00 98.31 85 GLU A O 1
ATOM 666 N N . ILE A 1 86 ? -6.817 11.908 4.097 1.00 98.19 86 ILE A N 1
ATOM 667 C CA . ILE A 1 86 ? -6.782 10.438 4.052 1.00 98.19 86 ILE A CA 1
ATOM 668 C C . ILE A 1 86 ? -8.206 9.860 4.014 1.00 98.19 86 ILE A C 1
ATOM 670 O O . ILE A 1 86 ? -8.500 8.994 3.187 1.00 98.19 86 ILE A O 1
ATOM 674 N N . ASP A 1 87 ? -9.116 10.380 4.840 1.00 98.00 87 ASP A N 1
ATOM 675 C CA . ASP A 1 87 ? -10.519 9.956 4.844 1.00 98.00 87 ASP A CA 1
ATOM 676 C C . ASP A 1 87 ? -11.218 10.249 3.504 1.00 98.00 87 ASP A C 1
ATOM 678 O O . ASP A 1 87 ? -11.994 9.425 3.012 1.00 98.00 87 ASP A O 1
ATOM 682 N N . LYS A 1 88 ? -10.901 11.375 2.847 1.00 97.88 88 LYS A N 1
ATOM 683 C CA . LYS A 1 88 ? -11.396 11.661 1.488 1.00 97.88 88 LYS A CA 1
ATOM 684 C C . LYS A 1 88 ? -10.881 10.636 0.478 1.00 97.88 88 LYS A C 1
ATOM 686 O O . LYS A 1 88 ? -11.672 10.128 -0.324 1.00 97.88 88 LYS A O 1
ATOM 691 N N . ALA A 1 89 ? -9.591 10.304 0.529 1.00 97.44 89 ALA A N 1
ATOM 692 C CA . ALA A 1 89 ? -8.951 9.367 -0.394 1.00 97.44 89 ALA A CA 1
ATOM 693 C C . ALA A 1 89 ? -9.592 7.965 -0.367 1.00 97.44 89 ALA A C 1
ATOM 695 O O . ALA A 1 89 ? -9.680 7.307 -1.408 1.00 97.44 89 ALA A O 1
ATOM 696 N N . LEU A 1 90 ? -10.136 7.528 0.778 1.00 96.81 90 LEU A N 1
ATOM 697 C CA . LEU A 1 90 ? -10.857 6.251 0.894 1.00 96.81 90 LEU A CA 1
ATOM 698 C C . LEU A 1 90 ? -12.052 6.145 -0.060 1.00 96.81 90 LEU A C 1
ATOM 700 O O . LEU A 1 90 ? -12.362 5.052 -0.533 1.00 96.81 90 LEU A O 1
ATOM 704 N N . THR A 1 91 ? -12.694 7.262 -0.397 1.00 95.94 91 THR A N 1
ATOM 705 C CA . THR A 1 91 ? -13.869 7.290 -1.287 1.00 95.94 91 THR A CA 1
ATOM 706 C C . THR A 1 91 ? -13.516 7.431 -2.767 1.00 95.94 91 THR A C 1
ATOM 708 O O . THR A 1 91 ? -14.360 7.217 -3.635 1.00 95.94 91 THR A O 1
ATOM 711 N N . GLN A 1 92 ? -12.264 7.766 -3.075 1.00 96.38 92 GLN A N 1
ATOM 712 C CA . GLN A 1 92 ? -11.823 8.072 -4.429 1.00 96.38 92 GLN A CA 1
ATOM 713 C C . GLN A 1 92 ? -11.303 6.822 -5.147 1.00 96.38 92 GLN A C 1
ATOM 715 O O . GLN A 1 92 ? -10.873 5.838 -4.531 1.00 96.38 92 GLN A O 1
ATOM 720 N N . GLN A 1 93 ? -11.335 6.859 -6.478 1.00 95.50 93 GLN A N 1
ATOM 721 C CA . GLN A 1 93 ? -10.555 5.923 -7.281 1.00 95.50 93 GLN A CA 1
ATOM 722 C C . GLN A 1 93 ? -9.079 6.309 -7.201 1.00 95.50 93 GLN A C 1
ATOM 724 O O . GLN A 1 93 ? -8.745 7.479 -7.025 1.00 95.50 93 GLN A O 1
ATOM 729 N N . SER A 1 94 ? -8.198 5.324 -7.329 1.00 95.06 94 SER A N 1
ATOM 730 C CA . SER A 1 94 ? -6.763 5.537 -7.206 1.00 95.06 94 SER A CA 1
ATOM 731 C C . SER A 1 94 ? -6.032 4.966 -8.398 1.00 95.06 94 SER A C 1
ATOM 733 O O . SER A 1 94 ? -6.338 3.861 -8.854 1.00 95.06 94 SER A O 1
ATOM 735 N N . ARG A 1 95 ? -5.052 5.720 -8.885 1.00 94.81 95 ARG A N 1
ATOM 736 C CA . ARG A 1 95 ? -4.064 5.227 -9.833 1.00 94.81 95 ARG A CA 1
ATOM 737 C C . ARG A 1 95 ? -2.755 5.973 -9.618 1.00 94.81 95 ARG A C 1
ATOM 739 O O . ARG A 1 95 ? -2.760 7.202 -9.658 1.00 94.81 95 ARG A O 1
ATOM 746 N N . VAL A 1 96 ? -1.654 5.254 -9.427 1.00 93.94 96 VAL A N 1
ATOM 747 C CA . VAL A 1 96 ? -0.322 5.865 -9.331 1.00 93.94 96 VAL A CA 1
ATOM 748 C C . VAL A 1 96 ? -0.024 6.626 -10.632 1.00 93.94 96 VAL A C 1
ATOM 750 O O . VAL A 1 96 ? -0.104 6.025 -11.711 1.00 93.94 96 VAL A O 1
ATOM 753 N N . PRO A 1 97 ? 0.292 7.931 -10.566 1.00 91.88 97 PRO A N 1
ATOM 754 C CA . PRO A 1 97 ? 0.750 8.683 -11.719 1.00 91.88 97 PRO A CA 1
ATOM 755 C C . PRO A 1 97 ? 2.188 8.276 -12.042 1.00 91.88 97 PRO A C 1
ATOM 757 O O . PRO A 1 97 ? 3.092 8.461 -11.229 1.00 91.88 97 PRO A O 1
ATOM 760 N N . LEU A 1 98 ? 2.394 7.711 -13.229 1.00 90.44 98 LEU A N 1
ATOM 761 C CA . LEU A 1 98 ? 3.726 7.429 -13.752 1.00 90.44 98 LEU A CA 1
ATOM 762 C C . LEU A 1 98 ? 4.080 8.517 -14.759 1.00 90.44 98 LEU A C 1
ATOM 764 O O . LEU A 1 98 ? 3.492 8.588 -15.840 1.00 90.44 98 LEU A O 1
ATOM 768 N N . ASP A 1 99 ? 5.009 9.383 -14.366 1.00 87.56 99 ASP A N 1
ATOM 769 C CA . ASP A 1 99 ? 5.608 10.374 -15.247 1.00 87.56 99 ASP A CA 1
ATOM 770 C C . ASP A 1 99 ? 6.931 9.826 -15.786 1.00 87.56 99 ASP A C 1
ATOM 772 O O . ASP A 1 99 ? 7.943 9.777 -15.089 1.00 87.56 99 ASP A O 1
ATOM 776 N N . TYR A 1 100 ? 6.913 9.395 -17.046 1.00 84.88 100 TYR A N 1
ATOM 777 C CA . TYR A 1 100 ? 8.086 8.851 -17.733 1.00 84.88 100 TYR A CA 1
ATOM 778 C C . TYR A 1 100 ? 9.128 9.920 -18.099 1.00 84.88 100 TYR A C 1
ATOM 780 O O . TYR A 1 100 ? 10.169 9.588 -18.664 1.00 84.88 100 TYR A O 1
ATOM 788 N N . THR A 1 101 ? 8.854 11.199 -17.825 1.00 85.50 101 THR A N 1
ATOM 789 C CA . THR A 1 101 ? 9.827 12.288 -17.998 1.00 85.50 101 THR A CA 1
ATOM 790 C C . THR A 1 101 ? 10.704 12.497 -16.765 1.00 85.50 101 THR A C 1
ATOM 792 O O . THR A 1 101 ? 11.749 13.142 -16.861 1.00 85.50 101 THR A O 1
ATOM 795 N N . VAL A 1 102 ? 10.304 11.923 -15.628 1.00 86.56 102 VAL A N 1
ATOM 796 C CA . VAL A 1 102 ? 11.005 12.010 -14.347 1.00 86.56 102 VAL A CA 1
ATOM 797 C C . VAL A 1 102 ? 11.976 10.827 -14.203 1.00 86.56 102 VAL A C 1
ATOM 799 O O . VAL A 1 102 ? 11.592 9.704 -14.540 1.00 86.56 102 VAL A O 1
ATOM 802 N N . PRO A 1 103 ? 13.214 11.037 -13.712 1.00 86.56 103 PRO A N 1
ATOM 803 C CA . PRO A 1 103 ? 14.169 9.960 -13.426 1.00 86.56 103 PRO A CA 1
ATOM 804 C C . PRO A 1 103 ? 13.662 8.913 -12.416 1.00 86.56 103 PRO A C 1
ATOM 806 O O . PRO A 1 103 ? 12.863 9.231 -11.530 1.00 86.56 103 PRO A O 1
ATOM 809 N N . LEU A 1 104 ? 14.172 7.674 -12.498 1.00 83.75 104 LEU A N 1
ATOM 810 C CA . LEU A 1 104 ? 13.743 6.569 -11.626 1.00 83.75 104 LEU A CA 1
ATOM 811 C C . LEU A 1 104 ? 13.945 6.867 -10.148 1.00 83.75 104 LEU A C 1
ATOM 813 O O . LEU A 1 104 ? 13.082 6.555 -9.338 1.00 83.75 104 LEU A O 1
ATOM 817 N N . ASP A 1 105 ? 15.069 7.465 -9.775 1.00 86.31 105 ASP A N 1
ATOM 818 C CA . ASP A 1 105 ? 15.368 7.800 -8.386 1.00 86.31 105 ASP A CA 1
ATOM 819 C C . ASP A 1 105 ? 14.356 8.797 -7.809 1.00 86.31 105 ASP A C 1
ATOM 821 O O . ASP A 1 105 ? 13.910 8.636 -6.672 1.00 86.31 105 ASP A O 1
ATOM 825 N N . GLU A 1 106 ? 13.926 9.780 -8.600 1.00 87.88 106 GLU A N 1
ATOM 826 C CA . GLU A 1 106 ? 12.877 10.715 -8.201 1.00 87.88 106 GLU A CA 1
ATOM 827 C C . GLU A 1 106 ? 11.507 10.026 -8.107 1.00 87.88 106 GLU A C 1
ATOM 829 O O . GLU A 1 106 ? 10.789 10.244 -7.128 1.00 87.88 106 GLU A O 1
ATOM 834 N N . LEU A 1 107 ? 11.172 9.113 -9.027 1.00 86.69 107 LEU A N 1
ATOM 835 C CA . LEU A 1 107 ? 9.948 8.310 -8.930 1.00 86.69 107 LEU A CA 1
ATOM 836 C C . LEU A 1 107 ? 9.957 7.385 -7.701 1.00 86.69 107 LEU A C 1
ATOM 838 O O . LEU A 1 107 ? 8.960 7.287 -6.982 1.00 86.69 107 LEU A O 1
ATOM 842 N N . LEU A 1 108 ? 11.081 6.722 -7.420 1.00 86.62 108 LEU A N 1
ATOM 843 C CA . LEU A 1 108 ? 11.252 5.879 -6.237 1.00 86.62 108 LEU A CA 1
ATOM 844 C C . LEU A 1 108 ? 11.138 6.714 -4.956 1.00 86.62 108 LEU A C 1
ATOM 846 O O . LEU A 1 108 ? 10.481 6.289 -4.004 1.00 86.62 108 LEU A O 1
ATOM 850 N N . ASN A 1 109 ? 11.686 7.930 -4.938 1.00 86.38 109 ASN A N 1
ATOM 851 C CA . ASN A 1 109 ? 11.490 8.864 -3.830 1.00 86.38 109 ASN A CA 1
ATOM 852 C C . ASN A 1 109 ? 10.017 9.286 -3.697 1.00 86.38 109 ASN A C 1
ATOM 854 O O . ASN A 1 109 ? 9.486 9.320 -2.583 1.00 86.38 109 ASN A O 1
ATOM 858 N N . ALA A 1 110 ? 9.327 9.531 -4.815 1.00 84.88 110 ALA A N 1
ATOM 859 C CA . ALA A 1 110 ? 7.903 9.851 -4.837 1.00 84.88 110 ALA A CA 1
ATOM 860 C C . ALA A 1 110 ? 7.030 8.683 -4.344 1.00 84.88 110 ALA A C 1
ATOM 862 O O . ALA A 1 110 ? 6.038 8.921 -3.650 1.00 84.88 110 ALA A O 1
ATOM 863 N N . SER A 1 111 ? 7.427 7.428 -4.591 1.00 86.69 111 SER A N 1
ATOM 864 C CA . SER A 1 111 ? 6.767 6.245 -4.011 1.00 86.69 111 SER A CA 1
ATOM 865 C C . SER A 1 111 ? 6.831 6.239 -2.476 1.00 86.69 111 SER A C 1
ATOM 867 O O . SER A 1 111 ? 5.972 5.675 -1.805 1.00 86.69 111 SER A O 1
ATOM 869 N N . GLY A 1 112 ? 7.808 6.941 -1.890 1.00 87.31 112 GLY A N 1
ATOM 870 C CA . GLY A 1 112 ? 7.916 7.153 -0.450 1.00 87.31 112 GLY A CA 1
ATOM 871 C C . GLY A 1 112 ? 6.856 8.092 0.135 1.00 87.31 112 GLY A C 1
ATOM 872 O O . GLY A 1 112 ? 6.665 8.079 1.351 1.00 87.31 112 GLY A O 1
ATOM 873 N N . THR A 1 113 ? 6.140 8.873 -0.684 1.00 88.50 113 THR A N 1
ATOM 874 C CA . THR A 1 113 ? 5.141 9.845 -0.194 1.00 88.50 113 THR A CA 1
ATOM 875 C C . THR A 1 113 ? 3.957 9.183 0.505 1.00 88.50 113 THR A C 1
ATOM 877 O O . THR A 1 113 ? 3.366 9.780 1.393 1.00 88.50 113 THR A O 1
ATOM 880 N N . VAL A 1 114 ? 3.650 7.918 0.213 1.00 92.50 114 VAL A N 1
ATOM 881 C CA . VAL A 1 114 ? 2.588 7.197 0.934 1.00 92.50 114 VAL A CA 1
ATOM 882 C C . VAL A 1 114 ? 2.998 6.775 2.350 1.00 92.50 114 VAL A C 1
ATOM 884 O O . VAL A 1 114 ? 2.139 6.501 3.184 1.00 92.50 114 VAL A O 1
ATOM 887 N N . ARG A 1 115 ? 4.302 6.749 2.663 1.00 93.50 115 ARG A N 1
ATOM 888 C CA . ARG A 1 115 ? 4.801 6.230 3.947 1.00 93.50 115 ARG A CA 1
ATOM 889 C C . ARG A 1 115 ? 4.380 7.090 5.133 1.00 93.50 115 ARG A C 1
ATOM 891 O O . ARG A 1 115 ? 4.039 6.539 6.173 1.00 93.50 115 ARG A O 1
ATOM 898 N N . LEU A 1 116 ? 4.419 8.419 5.008 1.00 94.31 116 LEU A N 1
ATOM 899 C CA . LEU A 1 116 ? 4.055 9.315 6.114 1.00 94.31 116 LEU A CA 1
ATOM 900 C C . LEU A 1 116 ? 2.556 9.236 6.458 1.00 94.31 116 LEU A C 1
ATOM 902 O O . LEU A 1 116 ? 2.259 9.032 7.631 1.00 94.31 116 LEU A O 1
ATOM 906 N N . PRO A 1 117 ? 1.617 9.298 5.492 1.00 96.88 117 PRO A N 1
ATOM 907 C CA . PRO A 1 117 ? 0.197 9.056 5.748 1.00 96.88 117 PRO A CA 1
ATOM 908 C C . PRO A 1 117 ? -0.090 7.703 6.407 1.00 96.88 117 PRO A C 1
ATOM 910 O O . PRO A 1 117 ? -0.826 7.649 7.389 1.00 96.88 117 PRO A O 1
ATOM 913 N N . MET A 1 118 ? 0.529 6.617 5.928 1.00 97.06 118 MET A N 1
ATOM 914 C CA . MET A 1 118 ? 0.332 5.294 6.533 1.00 97.06 118 MET A CA 1
ATOM 915 C C . MET A 1 118 ? 0.911 5.219 7.950 1.00 97.06 118 MET A C 1
ATOM 917 O O . MET A 1 118 ? 0.276 4.662 8.838 1.00 97.06 118 MET A O 1
ATOM 921 N N . ARG A 1 119 ? 2.070 5.842 8.204 1.00 95.75 119 ARG A N 1
ATOM 922 C CA . ARG A 1 119 ? 2.626 5.974 9.561 1.00 95.75 119 ARG A CA 1
ATOM 923 C C . ARG A 1 119 ? 1.731 6.793 10.481 1.00 95.75 119 ARG A C 1
ATOM 925 O O . ARG A 1 119 ? 1.559 6.408 11.628 1.00 95.75 119 ARG A O 1
ATOM 932 N N . LEU A 1 120 ? 1.134 7.878 9.992 1.00 97.50 120 LEU A N 1
ATOM 933 C CA . LEU A 1 120 ? 0.190 8.676 10.773 1.00 97.50 120 LEU A CA 1
ATOM 934 C C . LEU A 1 120 ? -1.032 7.847 11.198 1.00 97.50 120 LEU A C 1
ATOM 936 O O . LEU A 1 120 ? -1.455 7.949 12.347 1.00 97.50 120 LEU A O 1
ATOM 940 N N . LEU A 1 121 ? -1.552 6.987 10.314 1.00 98.12 121 LEU A N 1
ATOM 941 C CA . LEU A 1 121 ? -2.600 6.028 10.677 1.00 98.12 121 LEU A CA 1
ATOM 942 C C . LEU A 1 121 ? -2.107 5.025 11.730 1.00 98.12 121 LEU A C 1
ATOM 944 O O . LEU A 1 121 ? -2.812 4.784 12.701 1.00 98.12 121 LEU A O 1
ATOM 948 N N . ILE A 1 122 ? -0.884 4.498 11.615 1.00 97.19 122 ILE A N 1
ATOM 949 C CA . ILE A 1 122 ? -0.343 3.597 12.647 1.00 97.19 122 ILE A CA 1
ATOM 950 C C . ILE A 1 122 ? -0.243 4.306 14.004 1.00 97.19 122 ILE A C 1
ATOM 952 O O . ILE A 1 122 ? -0.666 3.742 15.009 1.00 97.19 122 ILE A O 1
ATOM 956 N N . VAL A 1 123 ? 0.239 5.554 14.044 1.00 97.38 123 VAL A N 1
ATOM 957 C CA . VAL A 1 123 ? 0.276 6.344 15.285 1.00 97.38 123 VAL A CA 1
ATOM 958 C C . VAL A 1 123 ? -1.135 6.535 15.851 1.00 97.38 123 VAL A C 1
ATOM 960 O O . VAL A 1 123 ? -1.343 6.354 17.047 1.00 97.38 123 VAL A O 1
ATOM 963 N N . GLN A 1 124 ? -2.120 6.848 15.003 1.00 98.06 124 GLN A N 1
ATOM 964 C CA . GLN A 1 124 ? -3.515 6.988 15.428 1.00 98.06 124 GLN A CA 1
ATOM 965 C C . GLN A 1 124 ? -4.077 5.682 16.013 1.00 98.06 124 GLN A C 1
ATOM 967 O O . GLN A 1 124 ? -4.752 5.716 17.042 1.00 98.06 124 GLN A O 1
ATOM 972 N N . ALA A 1 125 ? -3.783 4.537 15.392 1.00 98.00 125 ALA A N 1
ATOM 973 C CA . ALA A 1 125 ? -4.174 3.231 15.913 1.00 98.00 125 ALA A CA 1
ATOM 974 C C . ALA A 1 125 ? -3.481 2.935 17.252 1.00 98.00 125 ALA A C 1
ATOM 976 O O . ALA A 1 125 ? -4.138 2.513 18.200 1.00 98.00 125 ALA A O 1
ATOM 977 N N . ARG A 1 126 ? -2.183 3.241 17.363 1.00 96.56 126 ARG A N 1
ATOM 978 C CA . ARG A 1 126 ? -1.392 3.038 18.582 1.00 96.56 126 ARG A CA 1
ATOM 979 C C . ARG A 1 126 ? -1.915 3.853 19.764 1.00 96.56 126 ARG A C 1
ATOM 981 O O . ARG A 1 126 ? -1.992 3.320 20.866 1.00 96.56 126 ARG A O 1
ATOM 988 N N . VAL A 1 127 ? -2.324 5.106 19.541 1.00 97.69 127 VAL A N 1
ATOM 989 C CA . VAL A 1 127 ? -3.010 5.917 20.566 1.00 97.69 127 VAL A CA 1
ATOM 990 C C . VAL A 1 127 ? -4.243 5.180 21.086 1.00 97.69 127 VAL A C 1
ATOM 992 O O . VAL A 1 127 ? -4.391 5.012 22.292 1.00 97.69 127 VAL A O 1
ATOM 995 N N . ALA A 1 128 ? -5.094 4.686 20.183 1.00 98.19 128 ALA A N 1
ATOM 996 C CA . ALA A 1 128 ? -6.300 3.962 20.566 1.00 98.19 128 ALA A CA 1
ATOM 997 C C . ALA A 1 128 ? -5.998 2.646 21.307 1.00 98.19 128 ALA A C 1
ATOM 999 O O . ALA A 1 128 ? -6.712 2.299 22.245 1.00 98.19 128 ALA A O 1
ATOM 1000 N N . GLU A 1 129 ? -4.936 1.925 20.934 1.00 97.25 129 GLU A N 1
ATOM 1001 C CA . GLU A 1 129 ? -4.493 0.728 21.658 1.00 97.25 129 GLU A CA 1
ATOM 1002 C C . GLU A 1 129 ? -4.049 1.043 23.092 1.00 97.25 129 GLU A C 1
ATOM 1004 O O . GLU A 1 129 ? -4.447 0.333 24.018 1.00 97.25 129 GLU A O 1
ATOM 1009 N N . LEU A 1 130 ? -3.242 2.095 23.273 1.00 96.88 130 LEU A N 1
ATOM 1010 C CA . LEU A 1 130 ? -2.719 2.507 24.579 1.00 96.88 130 LEU A CA 1
ATOM 1011 C C . LEU A 1 130 ? -3.806 3.095 25.492 1.00 96.88 130 LEU A C 1
ATOM 1013 O O . LEU A 1 130 ? -3.717 2.962 26.708 1.00 96.88 130 LEU A O 1
ATOM 1017 N N . GLU A 1 131 ? -4.854 3.690 24.919 1.00 97.81 131 GLU A N 1
ATOM 1018 C CA . GLU A 1 131 ? -6.063 4.116 25.643 1.00 97.81 131 GLU A CA 1
ATOM 1019 C C . GLU A 1 131 ? -7.059 2.960 25.889 1.00 97.81 131 GLU A C 1
ATOM 1021 O O . GLU A 1 131 ? -8.199 3.196 26.287 1.00 97.81 131 GLU A O 1
ATOM 1026 N N . GLU A 1 132 ? -6.650 1.708 25.642 1.00 97.75 132 GLU A N 1
ATOM 1027 C CA . GLU A 1 132 ? -7.471 0.499 25.797 1.00 97.75 132 GLU A CA 1
ATOM 1028 C C . GLU A 1 132 ? -8.792 0.539 25.000 1.00 97.75 132 GLU A C 1
ATOM 1030 O O . GLU A 1 132 ? -9.793 -0.065 25.389 1.00 97.75 132 GLU A O 1
ATOM 1035 N N . ASN A 1 133 ? -8.789 1.208 23.842 1.00 98.31 133 ASN A N 1
ATOM 1036 C CA . ASN A 1 133 ? -9.934 1.351 22.944 1.00 98.31 133 ASN A CA 1
ATOM 1037 C C . ASN A 1 133 ? -9.740 0.534 21.645 1.00 98.31 133 ASN A C 1
ATOM 1039 O O . ASN A 1 133 ? -9.435 1.091 20.583 1.00 98.31 133 ASN A O 1
ATOM 1043 N N . PRO A 1 134 ? -9.928 -0.802 21.690 1.00 98.31 134 PRO A N 1
ATOM 1044 C CA . PRO A 1 134 ? -9.678 -1.677 20.544 1.00 98.31 134 PRO A CA 1
ATOM 1045 C C . PRO A 1 134 ? -10.601 -1.381 19.354 1.00 98.31 134 PRO A C 1
ATOM 1047 O O . PRO A 1 134 ? -10.198 -1.588 18.213 1.00 98.31 134 PRO A O 1
ATOM 1050 N N . GLY A 1 135 ? -11.813 -0.864 19.591 1.00 98.56 135 GLY A N 1
ATOM 1051 C CA . GLY A 1 135 ? -12.746 -0.485 18.531 1.00 98.56 135 GLY A CA 1
ATOM 1052 C C . GLY A 1 135 ? -12.231 0.655 17.660 1.00 98.56 135 GLY A C 1
ATOM 1053 O O . GLY A 1 135 ? -12.322 0.574 16.435 1.00 98.56 135 GLY A O 1
ATOM 1054 N N . ALA A 1 136 ? -11.656 1.690 18.279 1.00 98.56 136 ALA A N 1
ATOM 1055 C CA . ALA A 1 136 ? -11.056 2.806 17.554 1.00 98.56 136 ALA A CA 1
ATOM 1056 C C . ALA A 1 136 ? -9.776 2.386 16.811 1.00 98.56 136 ALA A C 1
ATOM 1058 O O . ALA A 1 136 ? -9.579 2.793 15.667 1.00 98.56 136 ALA A O 1
ATOM 1059 N N . ALA A 1 137 ? -8.943 1.525 17.408 1.00 98.62 137 ALA A N 1
ATOM 1060 C CA . ALA A 1 137 ? -7.766 0.976 16.730 1.00 98.62 137 ALA A CA 1
ATOM 1061 C C . ALA A 1 137 ? -8.163 0.143 15.497 1.00 98.62 137 ALA A C 1
ATOM 1063 O O . ALA A 1 137 ? -7.629 0.344 14.404 1.00 98.62 137 ALA A O 1
ATOM 1064 N N . ALA A 1 138 ? -9.163 -0.734 15.642 1.00 98.75 138 ALA A N 1
ATOM 1065 C CA . ALA A 1 138 ? -9.652 -1.573 14.554 1.00 98.75 138 ALA A CA 1
ATOM 1066 C C . ALA A 1 138 ? -10.206 -0.754 13.377 1.00 98.75 138 ALA A C 1
ATOM 1068 O O . ALA A 1 138 ? -10.003 -1.126 12.225 1.00 98.75 138 ALA A O 1
ATOM 1069 N N . ASP A 1 139 ? -10.840 0.394 13.621 1.00 98.62 139 ASP A N 1
ATOM 1070 C CA . ASP A 1 139 ? -11.269 1.274 12.527 1.00 98.62 139 ASP A CA 1
ATOM 1071 C C . ASP A 1 139 ? -10.114 1.791 11.691 1.00 98.62 139 ASP A C 1
ATOM 1073 O O . ASP A 1 139 ? -10.205 1.851 10.464 1.00 98.62 139 ASP A O 1
ATOM 1077 N N . VAL A 1 140 ? -9.037 2.195 12.356 1.00 98.69 140 VAL A N 1
ATOM 1078 C CA . VAL A 1 140 ? -7.871 2.757 11.687 1.00 98.69 140 VAL A CA 1
ATOM 1079 C C . VAL A 1 140 ? -7.178 1.675 10.861 1.00 98.69 140 VAL A C 1
ATOM 1081 O O . VAL A 1 140 ? -6.893 1.904 9.685 1.00 98.69 140 VAL A O 1
ATOM 1084 N N . TYR A 1 141 ? -7.017 0.467 11.407 1.00 98.75 141 TYR A N 1
ATOM 1085 C CA . TYR A 1 141 ? -6.488 -0.664 10.643 1.00 98.75 141 TYR A CA 1
ATOM 1086 C C . TYR A 1 141 ? -7.413 -1.079 9.486 1.00 98.75 141 TYR A C 1
ATOM 1088 O O . TYR A 1 141 ? -6.939 -1.335 8.379 1.00 98.75 141 TYR A O 1
ATOM 1096 N N . ALA A 1 142 ? -8.737 -1.036 9.660 1.00 98.62 142 ALA A N 1
ATOM 1097 C CA . ALA A 1 142 ? -9.675 -1.259 8.560 1.00 98.62 142 ALA A CA 1
ATOM 1098 C C . ALA A 1 142 ? -9.494 -0.225 7.439 1.00 98.62 142 ALA A C 1
ATOM 1100 O O . ALA A 1 142 ? -9.409 -0.600 6.268 1.00 98.62 142 ALA A O 1
ATOM 1101 N N . LYS A 1 143 ? -9.351 1.065 7.777 1.00 98.38 143 LYS A N 1
ATOM 1102 C CA . LYS A 1 143 ? -9.041 2.120 6.797 1.00 98.38 143 LYS A CA 1
ATOM 1103 C C . LYS A 1 143 ? -7.727 1.842 6.067 1.00 98.38 143 LYS A C 1
ATOM 1105 O O . LYS A 1 143 ? -7.694 1.937 4.842 1.00 98.38 143 LYS A O 1
ATOM 1110 N N . MET A 1 144 ? -6.672 1.465 6.793 1.00 98.44 144 MET A N 1
ATOM 1111 C CA . MET A 1 144 ? -5.377 1.114 6.201 1.00 98.44 144 MET A CA 1
ATOM 1112 C C . MET A 1 144 ? -5.508 -0.043 5.204 1.00 98.44 144 MET A C 1
ATOM 1114 O O . MET A 1 144 ? -5.042 0.088 4.076 1.00 98.44 144 MET A O 1
ATOM 1118 N N . SER A 1 145 ? -6.208 -1.121 5.573 1.00 98.19 145 SER A N 1
ATOM 1119 C CA . SER A 1 145 ? -6.409 -2.285 4.694 1.00 98.19 145 SER A CA 1
ATOM 1120 C C . SER A 1 145 ? -7.150 -1.942 3.394 1.00 98.19 145 SER A C 1
ATOM 1122 O O . SER A 1 145 ? -6.868 -2.507 2.343 1.00 98.19 145 SER A O 1
ATOM 1124 N N . VAL A 1 146 ? -8.062 -0.964 3.430 1.00 97.69 146 VAL A N 1
ATOM 1125 C CA . VAL A 1 146 ? -8.783 -0.486 2.240 1.00 97.69 146 VAL A CA 1
ATOM 1126 C C . VAL A 1 146 ? -7.921 0.449 1.392 1.00 97.69 146 VAL A C 1
ATOM 1128 O O . VAL A 1 146 ? -8.005 0.434 0.161 1.00 97.69 146 VAL A O 1
ATOM 1131 N N . LEU A 1 147 ? -7.111 1.293 2.031 1.00 97.69 147 LEU A N 1
ATOM 1132 C CA . LEU A 1 147 ? -6.301 2.296 1.349 1.00 97.69 147 LEU A CA 1
ATOM 1133 C C . LEU A 1 147 ? -5.066 1.689 0.674 1.00 97.69 147 LEU A C 1
ATOM 1135 O O . LEU A 1 147 ? -4.736 2.085 -0.442 1.00 97.69 147 LEU A O 1
ATOM 1139 N N . SER A 1 148 ? -4.405 0.719 1.304 1.00 97.38 148 SER A N 1
ATOM 1140 C CA . SER A 1 148 ? -3.182 0.094 0.791 1.00 97.38 148 SER A CA 1
ATOM 1141 C C . SER A 1 148 ? -3.287 -0.380 -0.670 1.00 97.38 148 SER A C 1
ATOM 1143 O O . SER A 1 148 ? -2.548 0.147 -1.507 1.00 97.38 148 SER A O 1
ATOM 1145 N N . PRO A 1 149 ? -4.223 -1.269 -1.062 1.00 96.50 149 PRO A N 1
ATOM 1146 C CA . PRO A 1 149 ? -4.305 -1.745 -2.448 1.00 96.50 149 PRO A CA 1
ATOM 1147 C C . PRO A 1 149 ? -4.643 -0.623 -3.447 1.00 96.50 149 PRO A C 1
ATOM 1149 O O . PRO A 1 149 ? -4.223 -0.656 -4.611 1.00 96.50 149 PRO A O 1
ATOM 1152 N N . LYS A 1 150 ? -5.340 0.435 -3.005 1.00 96.00 150 LYS A N 1
ATOM 1153 C CA . LYS A 1 150 ? -5.574 1.627 -3.834 1.00 96.00 150 LYS A CA 1
ATOM 1154 C C . LYS A 1 150 ? -4.263 2.333 -4.178 1.00 96.00 150 LYS A C 1
ATOM 1156 O O . LYS A 1 150 ? -4.101 2.792 -5.307 1.00 96.00 150 LYS A O 1
ATOM 1161 N N . LEU A 1 151 ? -3.319 2.400 -3.246 1.00 95.94 151 LEU A N 1
ATOM 1162 C CA . LEU A 1 151 ? -2.030 3.070 -3.439 1.00 95.94 151 LEU A CA 1
ATOM 1163 C C . LEU A 1 151 ? -1.046 2.279 -4.313 1.00 95.94 151 LEU A C 1
ATOM 1165 O O . LEU A 1 151 ? -0.111 2.869 -4.848 1.00 95.94 151 LEU A O 1
ATOM 1169 N N . ALA A 1 152 ? -1.282 0.980 -4.515 1.00 96.06 152 ALA A N 1
ATOM 1170 C CA . ALA A 1 152 ? -0.544 0.155 -5.474 1.00 96.06 152 ALA A CA 1
ATOM 1171 C C . ALA A 1 152 ? -1.140 0.182 -6.891 1.00 96.06 152 ALA A C 1
ATOM 1173 O O . ALA A 1 152 ? -0.437 -0.050 -7.877 1.00 96.06 152 ALA A O 1
ATOM 1174 N N . THR A 1 153 ? -2.443 0.453 -7.008 1.00 94.69 153 THR A N 1
ATOM 1175 C CA . THR A 1 153 ? -3.162 0.396 -8.286 1.00 94.69 153 THR A CA 1
ATOM 1176 C C . THR A 1 153 ? -2.516 1.333 -9.295 1.00 94.69 153 THR A C 1
ATOM 1178 O O . THR A 1 153 ? -2.389 2.527 -9.047 1.00 94.69 153 THR A O 1
ATOM 1181 N N . GLY A 1 154 ? -2.140 0.833 -10.470 1.00 92.50 154 GLY A N 1
ATOM 1182 C CA . GLY A 1 154 ? -1.521 1.696 -11.478 1.00 92.50 154 GLY A CA 1
ATOM 1183 C C . GLY A 1 154 ? 0.004 1.805 -11.397 1.00 92.50 154 GLY A C 1
ATOM 1184 O O . GLY A 1 154 ? 0.600 2.330 -12.332 1.00 92.50 154 GLY A O 1
ATOM 1185 N N . GLY A 1 155 ? 0.616 1.340 -10.307 1.00 94.19 155 GLY A N 1
ATOM 1186 C CA . GLY A 1 155 ? 2.018 1.599 -9.995 1.00 94.19 155 GLY A CA 1
ATOM 1187 C C . GLY A 1 155 ? 3.017 0.594 -10.554 1.00 94.19 155 GLY A C 1
ATOM 1188 O O . GLY A 1 155 ? 2.675 -0.326 -11.298 1.00 94.19 155 GLY A O 1
ATOM 1189 N N . LEU A 1 156 ? 4.265 0.830 -10.154 1.00 94.75 156 LEU A N 1
ATOM 1190 C CA . LEU A 1 156 ? 5.412 -0.072 -10.279 1.00 94.75 156 LEU A CA 1
ATOM 1191 C C . LEU A 1 156 ? 5.474 -1.060 -9.099 1.00 94.75 156 LEU A C 1
ATOM 1193 O O . LEU A 1 156 ? 4.795 -0.860 -8.087 1.00 94.75 156 LEU A O 1
ATOM 1197 N N . LEU A 1 157 ? 6.342 -2.069 -9.180 1.00 95.50 157 LEU A N 1
ATOM 1198 C CA . LEU A 1 157 ? 6.528 -3.110 -8.165 1.00 95.50 157 LEU A CA 1
ATOM 1199 C C . LEU A 1 157 ? 6.831 -2.527 -6.780 1.00 95.50 157 LEU A C 1
ATOM 1201 O O . LEU A 1 157 ? 6.290 -2.995 -5.783 1.00 95.50 157 LEU A O 1
ATOM 1205 N N . VAL A 1 158 ? 7.610 -1.443 -6.704 1.00 94.69 158 VAL A N 1
ATOM 1206 C CA . VAL A 1 158 ? 7.886 -0.755 -5.429 1.00 94.69 158 VAL A CA 1
ATOM 1207 C C . VAL A 1 158 ? 6.610 -0.268 -4.726 1.00 94.69 158 VAL A C 1
ATOM 1209 O O . VAL A 1 158 ? 6.515 -0.346 -3.502 1.00 94.69 158 VAL A O 1
ATOM 1212 N N . HIS A 1 159 ? 5.603 0.189 -5.479 1.00 96.19 159 HIS A N 1
ATOM 1213 C CA . HIS A 1 159 ? 4.332 0.653 -4.918 1.00 96.19 159 HIS A CA 1
ATOM 1214 C C . HIS A 1 159 ? 3.530 -0.531 -4.378 1.00 96.19 159 HIS A C 1
ATOM 1216 O O . HIS A 1 159 ? 2.974 -0.441 -3.285 1.00 96.19 159 HIS A O 1
ATOM 1222 N N . VAL A 1 160 ? 3.531 -1.651 -5.113 1.00 96.88 160 VAL A N 1
ATOM 1223 C CA . VAL A 1 160 ? 2.923 -2.918 -4.684 1.00 96.88 160 VAL A CA 1
ATOM 1224 C C . VAL A 1 160 ? 3.555 -3.404 -3.383 1.00 96.88 160 VAL A C 1
ATOM 1226 O O . VAL A 1 160 ? 2.831 -3.679 -2.432 1.00 96.88 160 VAL A O 1
ATOM 1229 N N . MET A 1 161 ? 4.887 -3.443 -3.297 1.00 95.94 161 MET A N 1
ATOM 1230 C CA . MET A 1 161 ? 5.596 -3.896 -2.096 1.00 95.94 161 MET A CA 1
ATOM 1231 C C . MET A 1 161 ? 5.299 -3.015 -0.875 1.00 95.94 161 MET A C 1
ATOM 1233 O O . MET A 1 161 ? 5.024 -3.534 0.204 1.00 95.94 161 MET A O 1
ATOM 1237 N N . ILE A 1 162 ? 5.328 -1.685 -1.038 1.00 95.44 162 ILE A N 1
ATOM 1238 C CA . ILE A 1 162 ? 5.044 -0.746 0.059 1.00 95.44 162 ILE A CA 1
ATOM 1239 C C . ILE A 1 162 ? 3.595 -0.893 0.536 1.00 95.44 162 ILE A C 1
ATOM 1241 O O . ILE A 1 162 ? 3.357 -0.992 1.738 1.00 95.44 162 ILE A O 1
ATOM 1245 N N . ALA A 1 163 ? 2.632 -0.916 -0.387 1.00 96.38 163 ALA A N 1
ATOM 1246 C CA . ALA A 1 163 ? 1.222 -1.091 -0.055 1.00 96.38 163 ALA A CA 1
ATOM 1247 C C . ALA A 1 163 ? 0.958 -2.428 0.646 1.00 96.38 163 ALA A C 1
ATOM 1249 O O . ALA A 1 163 ? 0.289 -2.448 1.677 1.00 96.38 163 ALA A O 1
ATOM 1250 N N . SER A 1 164 ? 1.526 -3.516 0.120 1.00 97.12 164 SER A N 1
ATOM 1251 C CA . SER A 1 164 ? 1.358 -4.864 0.667 1.00 97.12 164 SER A CA 1
ATOM 1252 C C . SER A 1 164 ? 1.851 -4.940 2.108 1.00 97.12 164 SER A C 1
ATOM 1254 O O . SER A 1 164 ? 1.125 -5.417 2.968 1.00 97.12 164 SER A O 1
ATOM 1256 N N . ALA A 1 165 ? 3.022 -4.365 2.408 1.00 96.81 165 ALA A N 1
ATOM 1257 C CA . ALA A 1 165 ? 3.554 -4.341 3.770 1.00 96.81 165 ALA A CA 1
ATOM 1258 C C . ALA A 1 165 ? 2.604 -3.658 4.774 1.00 96.81 165 ALA A C 1
ATOM 1260 O O . ALA A 1 165 ? 2.398 -4.160 5.880 1.00 96.81 165 ALA A O 1
ATOM 1261 N N . TYR A 1 166 ? 1.998 -2.527 4.396 1.00 97.69 166 TYR A N 1
ATOM 1262 C CA . TYR A 1 166 ? 1.026 -1.849 5.259 1.00 97.69 166 TYR A CA 1
ATOM 1263 C C . TYR A 1 166 ? -0.316 -2.582 5.343 1.00 97.69 166 TYR A C 1
ATOM 1265 O O . TYR A 1 166 ? -0.973 -2.521 6.380 1.00 97.69 166 TYR A O 1
ATOM 1273 N N . GLU A 1 167 ? -0.743 -3.247 4.267 1.00 98.06 167 GLU A N 1
ATOM 1274 C CA . GLU A 1 167 ? -1.945 -4.082 4.278 1.00 98.06 167 GLU A CA 1
ATOM 1275 C C . GLU A 1 167 ? -1.777 -5.293 5.206 1.00 98.06 167 GLU A C 1
ATOM 1277 O O . GLU A 1 167 ? -2.660 -5.530 6.027 1.00 98.06 167 GLU A O 1
ATOM 1282 N N . THR A 1 168 ? -0.632 -5.986 5.152 1.00 98.25 168 THR A N 1
ATOM 1283 C CA . THR A 1 168 ? -0.315 -7.133 6.021 1.00 98.25 168 THR A CA 1
ATOM 1284 C C . THR A 1 168 ? -0.400 -6.717 7.481 1.00 98.25 168 THR A C 1
ATOM 1286 O O . THR A 1 168 ? -1.188 -7.282 8.233 1.00 98.25 168 THR A O 1
ATOM 1289 N N . MET A 1 169 ? 0.317 -5.650 7.850 1.00 97.88 169 MET A N 1
ATOM 1290 C CA . MET A 1 169 ? 0.298 -5.111 9.211 1.00 97.88 169 MET A CA 1
ATOM 1291 C C . MET A 1 169 ? -1.125 -4.791 9.685 1.00 97.88 169 MET A C 1
ATOM 1293 O O . MET A 1 169 ? -1.493 -5.104 10.815 1.00 97.88 169 MET A O 1
ATOM 1297 N N . ALA A 1 170 ? -1.934 -4.159 8.831 1.00 98.38 170 ALA A N 1
ATOM 1298 C CA . ALA A 1 170 ? -3.299 -3.795 9.180 1.00 98.38 170 ALA A CA 1
ATOM 1299 C C . ALA A 1 170 ? -4.201 -5.023 9.382 1.00 98.38 170 ALA A C 1
ATOM 1301 O O . ALA A 1 170 ? -4.971 -5.060 10.340 1.00 98.38 170 ALA A O 1
ATOM 1302 N N . LEU A 1 171 ? -4.110 -6.026 8.505 1.00 98.62 171 LEU A N 1
ATOM 1303 C CA . LEU A 1 171 ? -4.924 -7.240 8.593 1.00 98.62 171 LEU A CA 1
ATOM 1304 C C . LEU A 1 171 ? -4.533 -8.107 9.794 1.00 98.62 171 LEU A C 1
ATOM 1306 O O . LEU A 1 171 ? -5.415 -8.535 10.535 1.00 98.62 171 LEU A O 1
ATOM 1310 N N . GLU A 1 172 ? -3.237 -8.295 10.045 1.00 98.31 172 GLU A N 1
ATOM 1311 C CA . GLU A 1 172 ? -2.746 -9.005 11.234 1.00 98.31 172 GLU A CA 1
ATOM 1312 C C . GLU A 1 172 ? -3.251 -8.342 12.522 1.00 98.31 172 GLU A C 1
ATOM 1314 O O . GLU A 1 172 ? -3.770 -9.014 13.416 1.00 98.31 172 GLU A O 1
ATOM 1319 N N . LYS A 1 173 ? -3.185 -7.006 12.592 1.00 98.38 173 LYS A N 1
ATOM 1320 C CA . LYS A 1 173 ? -3.695 -6.246 13.738 1.00 98.38 173 LYS A CA 1
ATOM 1321 C C . LYS A 1 173 ? -5.209 -6.348 13.895 1.00 98.38 173 LYS A C 1
ATOM 1323 O O . LYS A 1 173 ? -5.701 -6.435 15.019 1.00 98.38 173 LYS A O 1
ATOM 1328 N N . LEU A 1 174 ? -5.966 -6.384 12.800 1.00 98.56 174 LEU A N 1
ATOM 1329 C CA . LEU A 1 174 ? -7.410 -6.626 12.857 1.00 98.56 174 LEU A CA 1
ATOM 1330 C C . LEU A 1 174 ? -7.737 -8.011 13.419 1.00 98.56 174 LEU A C 1
ATOM 1332 O O . LEU A 1 174 ? -8.607 -8.121 14.287 1.00 98.56 174 LEU A O 1
ATOM 1336 N N . ILE A 1 175 ? -7.035 -9.050 12.963 1.00 98.69 175 ILE A N 1
ATOM 1337 C CA . ILE A 1 175 ? -7.185 -10.418 13.477 1.00 98.69 175 ILE A CA 1
ATOM 1338 C C . ILE A 1 175 ? -6.887 -10.443 14.984 1.00 98.69 175 ILE A C 1
ATOM 1340 O O . ILE A 1 175 ? -7.715 -10.918 15.764 1.00 98.69 175 ILE A O 1
ATOM 1344 N N . GLU A 1 176 ? -5.770 -9.842 15.409 1.00 98.31 176 GLU A N 1
ATOM 1345 C CA . GLU A 1 176 ? -5.362 -9.743 16.818 1.00 98.31 176 GLU A CA 1
ATOM 1346 C C . GLU A 1 176 ? -6.413 -9.033 17.692 1.00 98.31 176 GLU A C 1
ATOM 1348 O O . GLU A 1 176 ? -6.719 -9.480 18.800 1.00 98.31 176 GLU A O 1
ATOM 1353 N N . LEU A 1 177 ? -6.990 -7.930 17.203 1.00 98.38 177 LEU A N 1
ATOM 1354 C CA . LEU A 1 177 ? -7.969 -7.137 17.950 1.00 98.38 177 LEU A CA 1
ATOM 1355 C C . LEU A 1 177 ? -9.356 -7.786 18.005 1.00 98.38 177 LEU A C 1
ATOM 1357 O O . LEU A 1 177 ? -10.118 -7.493 18.928 1.00 98.38 177 LEU A O 1
ATOM 1361 N N . THR A 1 178 ? -9.696 -8.674 17.066 1.00 98.44 178 THR A N 1
ATOM 1362 C CA . THR A 1 178 ? -11.058 -9.211 16.901 1.00 98.44 178 THR A CA 1
ATOM 1363 C C . THR A 1 178 ? -11.678 -9.806 18.179 1.00 98.44 178 THR A C 1
ATOM 1365 O O . THR A 1 178 ? -12.844 -9.501 18.453 1.00 98.44 178 THR A O 1
ATOM 1368 N N . PRO A 1 179 ? -10.961 -10.582 19.022 1.00 98.31 179 PRO A N 1
ATOM 1369 C CA . PRO A 1 179 ? -11.508 -11.109 20.278 1.00 98.31 179 PRO A CA 1
ATOM 1370 C C . PRO A 1 179 ? -11.889 -10.035 21.308 1.00 98.31 179 PRO A C 1
ATOM 1372 O O . PRO A 1 179 ? -12.648 -10.317 22.233 1.00 98.31 179 PRO A O 1
ATOM 1375 N N . ARG A 1 180 ? -11.355 -8.815 21.172 1.00 98.38 180 ARG A N 1
ATOM 1376 C CA . ARG A 1 180 ? -11.579 -7.682 22.085 1.00 98.38 180 ARG A CA 1
ATOM 1377 C C . ARG A 1 180 ? -12.696 -6.749 21.611 1.00 98.38 180 ARG A C 1
ATOM 1379 O O . ARG A 1 180 ? -13.065 -5.839 22.348 1.00 98.38 180 ARG A O 1
ATOM 1386 N N . LEU A 1 181 ? -13.216 -6.950 20.400 1.00 98.50 181 LEU A N 1
ATOM 1387 C CA . LEU A 1 181 ? -14.255 -6.109 19.815 1.00 98.50 181 LEU A CA 1
ATOM 1388 C C . LEU A 1 181 ? -15.649 -6.534 20.280 1.00 98.50 181 LEU A C 1
ATOM 1390 O O . LEU A 1 181 ? -15.997 -7.717 20.302 1.00 98.50 181 LEU A O 1
ATOM 1394 N N . SER A 1 182 ? -16.494 -5.548 20.571 1.00 98.25 182 SER A N 1
ATOM 1395 C CA . SER A 1 182 ? -17.929 -5.764 20.737 1.00 98.25 182 SER A CA 1
ATOM 1396 C C . SER A 1 182 ? -18.582 -6.183 19.415 1.00 98.25 182 SER A C 1
ATOM 1398 O O . SER A 1 182 ? -18.083 -5.904 18.323 1.00 98.25 182 SER A O 1
ATOM 1400 N N . ALA A 1 183 ? -19.770 -6.787 19.488 1.00 98.19 183 ALA A N 1
ATOM 1401 C CA . ALA A 1 183 ? -20.530 -7.169 18.294 1.00 98.19 183 ALA A CA 1
ATOM 1402 C C . ALA A 1 183 ? -20.834 -5.976 17.361 1.00 98.19 183 ALA A C 1
ATOM 1404 O O . ALA A 1 183 ? -20.884 -6.129 16.139 1.00 98.19 183 ALA A O 1
ATOM 1405 N N . VAL A 1 184 ? -21.025 -4.777 17.925 1.00 98.31 184 VAL A N 1
ATOM 1406 C CA . VAL A 1 184 ? -21.274 -3.552 17.148 1.00 98.31 184 VAL A CA 1
ATOM 1407 C C . VAL A 1 184 ? -20.019 -3.132 16.383 1.00 98.31 184 VAL A C 1
ATOM 1409 O O . VAL A 1 184 ? -20.103 -2.808 15.198 1.00 98.31 184 VAL A O 1
ATOM 1412 N N . GLU A 1 185 ? -18.857 -3.171 17.034 1.00 98.62 185 GLU A N 1
ATOM 1413 C CA . GLU A 1 185 ? -17.573 -2.839 16.410 1.00 98.62 185 GLU A CA 1
ATOM 1414 C C . GLU A 1 185 ? -17.199 -3.855 15.334 1.00 98.62 185 GLU A C 1
ATOM 1416 O O . GLU A 1 185 ? -16.893 -3.445 14.216 1.00 98.62 185 GLU A O 1
ATOM 1421 N N . LYS A 1 186 ? -17.337 -5.158 15.616 1.00 98.62 186 LYS A N 1
ATOM 1422 C CA . LYS A 1 186 ? -17.126 -6.223 14.625 1.00 98.62 186 LYS A CA 1
ATOM 1423 C C . LYS A 1 186 ? -17.951 -5.995 13.363 1.00 98.62 186 LYS A C 1
ATOM 1425 O O . LYS A 1 186 ? -17.403 -5.941 12.265 1.00 98.62 186 LYS A O 1
ATOM 1430 N N . LYS A 1 187 ? -19.264 -5.771 13.515 1.00 98.38 187 LYS A N 1
ATOM 1431 C CA . LYS A 1 187 ? -20.175 -5.525 12.386 1.00 98.38 187 LYS A CA 1
ATOM 1432 C C . LYS A 1 187 ? -19.762 -4.304 11.563 1.00 98.38 187 LYS A C 1
ATOM 1434 O O . LYS A 1 187 ? -19.894 -4.306 10.340 1.00 98.38 187 LYS A O 1
ATOM 1439 N N . ARG A 1 188 ? -19.284 -3.253 12.224 1.00 98.25 188 ARG A N 1
ATOM 1440 C CA . ARG A 1 188 ? -18.846 -2.019 11.572 1.00 98.25 188 ARG A CA 1
ATOM 1441 C C . ARG A 1 188 ? -17.554 -2.219 10.780 1.00 98.25 188 ARG A C 1
ATOM 1443 O O . ARG A 1 188 ? -17.522 -1.853 9.609 1.00 98.25 188 ARG A O 1
ATOM 1450 N N . VAL A 1 189 ? -16.543 -2.854 11.373 1.00 98.38 189 VAL A N 1
ATOM 1451 C CA . VAL A 1 189 ? -15.279 -3.195 10.696 1.00 98.38 189 VAL A CA 1
ATOM 1452 C C . VAL A 1 189 ? -15.541 -4.147 9.524 1.00 98.38 189 VAL A C 1
ATOM 1454 O O . VAL A 1 189 ? -15.100 -3.888 8.404 1.00 98.38 189 VAL A O 1
ATOM 1457 N N . LEU A 1 190 ? -16.359 -5.182 9.737 1.00 98.31 190 LEU A N 1
ATOM 1458 C CA . LEU A 1 190 ? -16.792 -6.109 8.691 1.00 98.31 190 LEU A CA 1
ATOM 1459 C C . LEU A 1 190 ? -17.461 -5.375 7.523 1.00 98.31 190 LEU A C 1
ATOM 1461 O O . LEU A 1 190 ? -17.177 -5.663 6.360 1.00 98.31 190 LEU A O 1
ATOM 1465 N N . SER A 1 191 ? -18.323 -4.395 7.813 1.00 98.00 191 SER A N 1
ATOM 1466 C CA . SER A 1 191 ? -18.967 -3.575 6.784 1.00 98.00 191 SER A CA 1
ATOM 1467 C C . SER A 1 191 ? -17.947 -2.806 5.943 1.00 98.00 191 SER A C 1
ATOM 1469 O O . SER A 1 191 ? -18.127 -2.704 4.731 1.00 98.00 191 SER A O 1
ATOM 1471 N N . VAL A 1 192 ? -16.881 -2.275 6.552 1.00 97.56 192 VAL A N 1
ATOM 1472 C CA . VAL A 1 192 ? -15.815 -1.562 5.828 1.00 97.56 192 VAL A CA 1
ATOM 1473 C C . VAL A 1 192 ? -15.074 -2.513 4.890 1.00 97.56 192 VAL A C 1
ATOM 1475 O O . VAL A 1 192 ? -14.935 -2.196 3.705 1.00 97.56 192 VAL A O 1
ATOM 1478 N N . LEU A 1 193 ? -14.662 -3.685 5.387 1.00 97.12 193 LEU A N 1
ATOM 1479 C CA . LEU A 1 193 ? -13.926 -4.676 4.596 1.00 97.12 193 LEU A CA 1
ATOM 1480 C C . LEU A 1 193 ? -14.769 -5.224 3.440 1.00 97.12 193 LEU A C 1
ATOM 1482 O O . LEU A 1 193 ? -14.288 -5.294 2.313 1.00 97.12 193 LEU A O 1
ATOM 1486 N N . THR A 1 194 ? -16.031 -5.572 3.689 1.00 96.75 194 THR A N 1
ATOM 1487 C CA . THR A 1 194 ? -16.919 -6.177 2.678 1.00 96.75 194 THR A CA 1
ATOM 1488 C C . THR A 1 194 ? -17.390 -5.177 1.622 1.00 96.75 194 THR A C 1
ATOM 1490 O O . THR A 1 194 ? -17.462 -5.529 0.445 1.00 96.75 194 THR A O 1
ATOM 1493 N N . THR A 1 195 ? -17.640 -3.917 2.000 1.00 96.56 195 THR A N 1
ATOM 1494 C CA . THR A 1 195 ? -18.007 -2.852 1.043 1.00 96.56 195 THR A CA 1
ATOM 1495 C C . THR A 1 195 ? -16.852 -2.522 0.095 1.00 96.56 195 THR A C 1
ATOM 1497 O O . THR A 1 195 ? -17.076 -2.170 -1.062 1.00 96.56 195 THR A O 1
ATOM 1500 N N . ASN A 1 196 ? -15.609 -2.665 0.560 1.00 93.88 196 ASN A N 1
ATOM 1501 C CA . ASN A 1 196 ? -14.406 -2.375 -0.213 1.00 93.88 196 ASN A CA 1
ATOM 1502 C C . ASN A 1 196 ? -13.712 -3.671 -0.634 1.00 93.88 196 ASN A C 1
ATOM 1504 O O . ASN A 1 196 ? -12.633 -4.000 -0.145 1.00 93.88 196 ASN A O 1
ATOM 1508 N N . ALA A 1 197 ? -14.347 -4.416 -1.543 1.00 90.81 197 ALA A N 1
ATOM 1509 C CA . ALA A 1 197 ? -13.786 -5.643 -2.096 1.00 90.81 197 ALA A CA 1
ATOM 1510 C C . ALA A 1 197 ? -12.363 -5.419 -2.647 1.00 90.81 197 ALA A C 1
ATOM 1512 O O . ALA A 1 197 ? -12.175 -4.706 -3.637 1.00 90.81 197 ALA A O 1
ATOM 1513 N N . ARG A 1 198 ? -11.370 -6.050 -2.008 1.00 92.75 198 ARG A N 1
ATOM 1514 C CA . ARG A 1 198 ? -9.987 -6.118 -2.487 1.00 92.75 198 ARG A CA 1
ATOM 1515 C C . ARG A 1 198 ? -9.963 -6.885 -3.803 1.00 92.75 198 ARG A C 1
ATOM 1517 O O . ARG A 1 198 ? -10.527 -7.974 -3.895 1.00 92.75 198 ARG A O 1
ATOM 1524 N N . LYS A 1 199 ? -9.325 -6.306 -4.816 1.00 93.50 199 LYS A N 1
ATOM 1525 C CA . LYS A 1 199 ? -9.077 -6.967 -6.099 1.00 93.50 199 LYS A CA 1
ATOM 1526 C C . LYS A 1 199 ? -7.642 -7.496 -6.108 1.00 93.50 199 LYS A C 1
ATOM 1528 O O . LYS A 1 199 ? -6.777 -6.764 -5.626 1.00 93.50 199 LYS A O 1
ATOM 1533 N N . PRO A 1 200 ? -7.392 -8.694 -6.662 1.00 95.06 200 PRO A N 1
ATOM 1534 C CA . PRO A 1 200 ? -6.033 -9.168 -6.902 1.00 95.06 200 PRO A CA 1
ATOM 1535 C C . PRO A 1 200 ? -5.239 -8.173 -7.750 1.00 95.06 200 PRO A C 1
ATOM 1537 O O . PRO A 1 200 ? -5.812 -7.469 -8.595 1.00 95.06 200 PRO A O 1
ATOM 1540 N N . ILE A 1 201 ? -3.931 -8.119 -7.523 1.00 95.88 201 ILE A N 1
ATOM 1541 C CA . ILE A 1 201 ? -3.039 -7.244 -8.281 1.00 95.88 201 ILE A CA 1
ATOM 1542 C C . ILE A 1 201 ? -2.782 -7.854 -9.664 1.00 95.88 201 ILE A C 1
ATOM 1544 O O . ILE A 1 201 ? -2.484 -9.036 -9.807 1.00 95.88 201 ILE A O 1
ATOM 1548 N N . ASP A 1 202 ? -2.879 -7.026 -10.704 1.00 95.62 202 ASP A N 1
ATOM 1549 C CA . ASP A 1 202 ? -2.523 -7.414 -12.070 1.00 95.62 202 ASP A CA 1
ATOM 1550 C C . ASP A 1 202 ? -0.999 -7.327 -12.251 1.00 95.62 202 ASP A C 1
ATOM 1552 O O . ASP A 1 202 ? -0.450 -6.278 -12.601 1.00 95.62 202 ASP A O 1
ATOM 1556 N N . PHE A 1 203 ? -0.300 -8.421 -11.944 1.00 95.56 203 PHE A N 1
ATOM 1557 C CA . PHE A 1 203 ? 1.161 -8.474 -12.021 1.00 95.56 203 PHE A CA 1
ATOM 1558 C C . PHE A 1 203 ? 1.705 -8.437 -13.450 1.00 95.56 203 PHE A C 1
ATOM 1560 O O . PHE A 1 203 ? 2.842 -8.007 -13.644 1.00 95.56 203 PHE A O 1
ATOM 1567 N N . ASP A 1 204 ? 0.916 -8.813 -14.455 1.00 93.94 204 ASP A N 1
ATOM 1568 C CA . ASP A 1 204 ? 1.330 -8.677 -15.852 1.00 93.94 204 ASP A CA 1
ATOM 1569 C C . ASP A 1 204 ? 1.380 -7.201 -16.249 1.00 93.94 204 ASP A C 1
ATOM 1571 O O . ASP A 1 204 ? 2.369 -6.749 -16.829 1.00 93.94 204 ASP A O 1
ATOM 1575 N N . LEU A 1 205 ? 0.392 -6.416 -15.815 1.00 92.25 205 L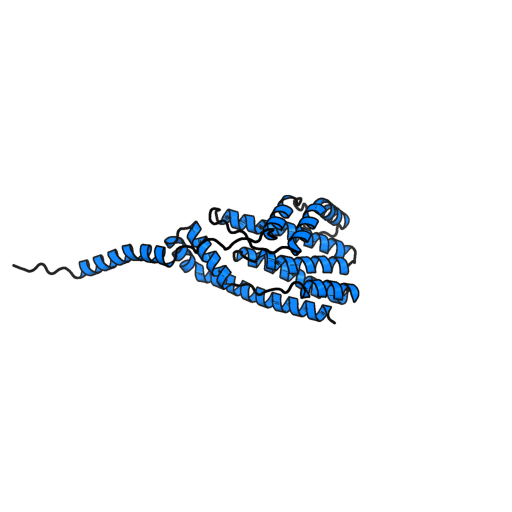EU A N 1
ATOM 1576 C CA . LEU A 1 205 ? 0.413 -4.963 -15.960 1.00 92.25 205 LEU A CA 1
ATOM 1577 C C . LEU A 1 205 ? 1.560 -4.305 -15.172 1.00 92.25 205 LEU A C 1
ATOM 1579 O O . LEU A 1 205 ? 2.133 -3.313 -15.630 1.00 92.25 205 LEU A O 1
ATOM 1583 N N . VAL A 1 206 ? 1.903 -4.823 -13.986 1.00 93.75 206 VAL A N 1
ATOM 1584 C CA . VAL A 1 206 ? 3.074 -4.345 -13.225 1.00 93.75 206 VAL A CA 1
ATOM 1585 C C . VAL A 1 206 ? 4.359 -4.606 -14.016 1.00 93.75 206 VAL A C 1
ATOM 1587 O O . VAL A 1 206 ? 5.146 -3.678 -14.199 1.00 93.75 206 VAL A O 1
ATOM 1590 N N . ARG A 1 207 ? 4.551 -5.822 -14.551 1.00 92.62 207 ARG A N 1
ATOM 1591 C CA . ARG A 1 207 ? 5.712 -6.173 -15.392 1.00 92.62 207 ARG A CA 1
ATOM 1592 C C . ARG A 1 207 ? 5.794 -5.314 -16.653 1.00 92.62 207 ARG A C 1
ATOM 1594 O O . ARG A 1 207 ? 6.875 -4.837 -16.995 1.00 92.62 207 ARG A O 1
ATOM 1601 N N . GLU A 1 208 ? 4.667 -5.103 -17.331 1.00 91.44 208 GLU A N 1
ATOM 1602 C CA . GLU A 1 208 ? 4.583 -4.242 -18.514 1.00 91.44 208 GLU A CA 1
ATOM 1603 C C . GLU A 1 208 ? 5.076 -2.827 -18.188 1.00 91.44 208 GLU A C 1
ATOM 1605 O O . GLU A 1 208 ? 5.943 -2.294 -18.880 1.00 91.44 208 GLU A O 1
ATOM 1610 N N . ARG A 1 209 ? 4.612 -2.250 -17.074 1.00 91.19 209 ARG A N 1
ATOM 1611 C CA . ARG A 1 209 ? 5.013 -0.901 -16.661 1.00 91.19 209 ARG A CA 1
ATOM 1612 C C . ARG A 1 209 ? 6.458 -0.787 -16.217 1.00 91.19 209 ARG A C 1
ATOM 1614 O O . ARG A 1 209 ? 7.090 0.206 -16.561 1.00 91.19 209 ARG A O 1
ATOM 1621 N N . GLU A 1 210 ? 6.974 -1.767 -15.482 1.00 91.31 210 GLU A N 1
ATOM 1622 C CA . GLU A 1 210 ? 8.402 -1.836 -15.142 1.00 91.31 210 GLU A CA 1
ATOM 1623 C C . GLU A 1 210 ? 9.252 -1.863 -16.414 1.00 91.31 210 GLU A C 1
ATOM 1625 O O . GLU A 1 210 ? 10.220 -1.111 -16.560 1.00 91.31 210 GLU A O 1
ATOM 1630 N N . SER A 1 211 ? 8.837 -2.679 -17.388 1.00 90.62 211 SER A N 1
ATOM 1631 C CA . SER A 1 211 ? 9.489 -2.741 -18.689 1.00 90.62 211 SER A CA 1
ATOM 1632 C C . SER A 1 211 ? 9.445 -1.389 -19.406 1.00 90.62 211 SER A C 1
ATOM 1634 O O . SER A 1 211 ? 10.473 -0.922 -19.900 1.00 90.62 211 SER A O 1
ATOM 1636 N N . ASP A 1 212 ? 8.271 -0.769 -19.505 1.00 90.62 212 ASP A N 1
ATOM 1637 C CA . ASP A 1 212 ? 8.095 0.515 -20.189 1.00 90.62 212 ASP A CA 1
ATOM 1638 C C . ASP A 1 212 ? 8.896 1.630 -19.531 1.00 90.62 212 ASP A C 1
ATOM 1640 O O . ASP A 1 212 ? 9.548 2.414 -20.223 1.00 90.62 212 ASP A O 1
ATOM 1644 N N . TYR A 1 213 ? 8.913 1.659 -18.202 1.00 89.88 213 TYR A N 1
ATOM 1645 C CA . TYR A 1 213 ? 9.677 2.637 -17.450 1.00 89.88 213 TYR A CA 1
ATOM 1646 C C . TYR A 1 213 ? 11.186 2.474 -17.693 1.00 89.88 213 TYR A C 1
ATOM 1648 O O . TYR A 1 213 ? 11.856 3.429 -18.089 1.00 89.88 213 TYR A O 1
ATOM 1656 N N . CYS A 1 214 ? 11.709 1.246 -17.600 1.00 89.44 214 CYS A N 1
ATOM 1657 C CA . CYS A 1 214 ? 13.118 0.949 -17.880 1.00 89.44 214 CYS A CA 1
ATOM 1658 C C . CYS A 1 214 ? 13.524 1.308 -19.325 1.00 89.44 214 CYS A C 1
ATOM 1660 O O . CYS A 1 214 ? 14.610 1.842 -19.578 1.00 89.44 214 CYS A O 1
ATOM 1662 N N . LYS A 1 215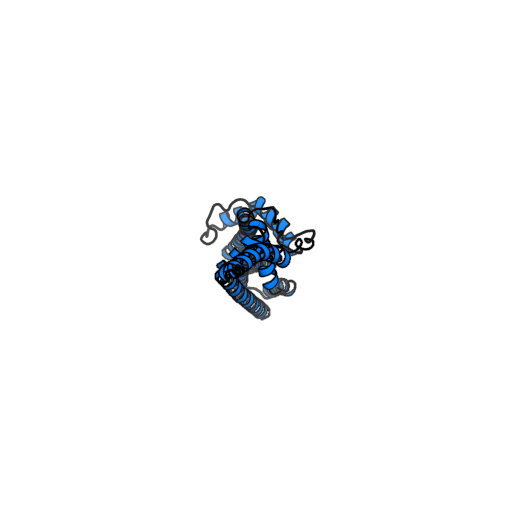 ? 12.642 1.045 -20.300 1.00 90.00 215 LYS A N 1
ATOM 1663 C CA . LYS A 1 215 ? 12.851 1.421 -21.708 1.00 90.00 215 LYS A CA 1
ATOM 1664 C C . LYS A 1 215 ? 12.822 2.932 -21.916 1.00 90.00 215 LYS A C 1
ATOM 1666 O O . LYS A 1 215 ? 13.577 3.416 -22.757 1.00 90.00 215 LYS A O 1
ATOM 1671 N N . HIS A 1 216 ? 11.982 3.664 -21.189 1.00 88.44 216 HIS A N 1
ATOM 1672 C CA . HIS A 1 216 ? 11.953 5.123 -21.244 1.00 88.44 216 HIS A CA 1
ATOM 1673 C C .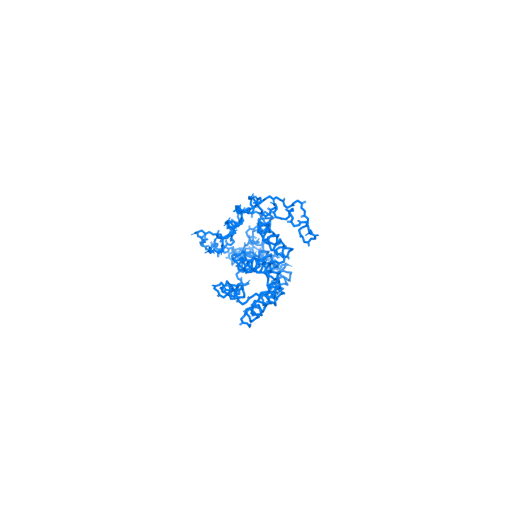 HIS A 1 216 ? 13.233 5.739 -20.675 1.00 88.44 216 HIS A C 1
ATOM 1675 O O . HIS A 1 216 ? 13.844 6.576 -21.336 1.00 88.44 216 HIS A O 1
ATOM 1681 N N . GLU A 1 217 ? 13.682 5.276 -19.510 1.00 87.69 217 GLU A N 1
ATOM 1682 C CA . GLU A 1 217 ? 14.850 5.830 -18.819 1.00 87.69 217 GLU A CA 1
ATOM 1683 C C . GLU A 1 217 ? 16.168 5.557 -19.559 1.00 87.69 217 GLU A C 1
ATOM 1685 O O . GLU A 1 217 ? 17.046 6.417 -19.657 1.00 87.69 217 GLU A O 1
ATOM 1690 N N . HIS A 1 218 ? 16.330 4.347 -20.096 1.00 88.69 218 HIS A N 1
ATOM 1691 C CA . HIS A 1 218 ? 17.596 3.920 -20.693 1.00 88.69 218 HIS A CA 1
ATOM 1692 C C . HIS A 1 218 ? 17.576 3.879 -22.226 1.00 88.69 218 HIS A C 1
ATOM 1694 O O . HIS A 1 218 ? 18.612 3.623 -22.846 1.00 88.69 218 HIS A O 1
ATOM 1700 N N . GLY A 1 219 ? 16.423 4.141 -22.844 1.00 88.94 219 GLY A N 1
ATOM 1701 C CA . GLY A 1 219 ? 16.163 3.928 -24.266 1.00 88.94 219 GLY A CA 1
ATOM 1702 C C . GLY A 1 219 ? 15.835 2.463 -24.578 1.00 88.94 219 GLY A C 1
ATOM 1703 O O . GLY A 1 219 ? 16.362 1.544 -23.954 1.00 88.94 219 GLY A O 1
ATOM 1704 N N . THR A 1 220 ? 15.001 2.221 -25.595 1.00 88.56 220 THR A N 1
ATOM 1705 C CA . THR A 1 220 ? 14.413 0.898 -25.884 1.00 88.56 220 THR A CA 1
ATOM 1706 C C . THR A 1 220 ? 15.427 -0.243 -25.967 1.00 88.56 220 THR A C 1
ATOM 1708 O O . THR A 1 220 ? 15.205 -1.306 -25.389 1.00 88.56 220 THR A O 1
ATOM 1711 N N . VAL A 1 221 ? 16.551 -0.043 -26.664 1.00 85.69 221 VAL A N 1
ATOM 1712 C CA . VAL A 1 221 ? 17.559 -1.100 -26.859 1.00 85.69 221 VAL A CA 1
ATOM 1713 C C . VAL A 1 221 ? 18.282 -1.419 -25.552 1.00 85.69 221 VAL A C 1
ATOM 1715 O O . VAL A 1 221 ? 18.335 -2.578 -25.147 1.00 85.69 221 VAL A O 1
ATOM 1718 N N . ARG A 1 222 ? 18.817 -0.400 -24.868 1.00 87.06 222 ARG A N 1
ATOM 1719 C CA . ARG A 1 222 ? 19.560 -0.595 -23.617 1.00 87.06 222 ARG A CA 1
ATOM 1720 C C . ARG A 1 222 ? 18.637 -1.058 -22.490 1.00 87.06 222 ARG A C 1
ATOM 1722 O O . ARG A 1 222 ? 19.018 -1.973 -21.773 1.00 87.06 222 ARG A O 1
ATOM 1729 N N . GLY A 1 223 ? 17.436 -0.494 -22.377 1.00 88.25 223 GLY A N 1
ATOM 1730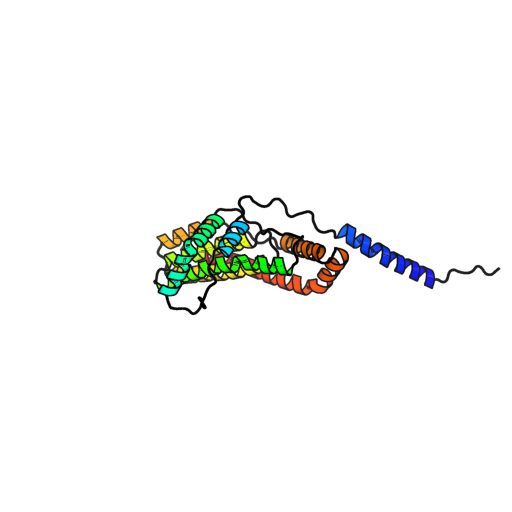 C CA . GLY A 1 223 ? 16.412 -0.932 -21.428 1.00 88.25 223 GLY A CA 1
ATOM 1731 C C . GLY A 1 223 ? 16.028 -2.397 -21.636 1.00 88.25 223 GLY A C 1
ATOM 1732 O O . GLY A 1 223 ? 16.050 -3.168 -20.687 1.00 88.25 223 GLY A O 1
ATOM 1733 N N . SER A 1 224 ? 15.811 -2.836 -22.885 1.00 86.81 224 SER A N 1
ATOM 1734 C CA . SER A 1 224 ? 15.540 -4.257 -23.179 1.00 86.81 224 SER A CA 1
ATOM 1735 C C . SER A 1 224 ? 16.693 -5.178 -22.754 1.00 86.81 224 SER A C 1
ATOM 1737 O O . SER A 1 224 ? 16.452 -6.258 -22.221 1.00 86.81 224 SER A O 1
ATOM 1739 N N . ILE A 1 225 ? 17.948 -4.759 -22.962 1.00 86.31 225 ILE A N 1
ATOM 1740 C CA . ILE A 1 225 ? 19.127 -5.524 -22.521 1.00 86.31 225 ILE A CA 1
ATOM 1741 C C . ILE A 1 225 ? 19.202 -5.574 -20.991 1.00 86.31 225 ILE A C 1
ATOM 1743 O O . ILE A 1 225 ? 19.469 -6.640 -20.439 1.00 86.31 225 ILE A O 1
ATOM 1747 N N . LEU A 1 226 ? 18.958 -4.450 -20.311 1.00 87.31 226 LEU A N 1
ATOM 1748 C CA . LEU A 1 226 ? 18.962 -4.376 -18.850 1.00 87.31 226 LEU A CA 1
ATOM 1749 C C . LEU A 1 226 ? 17.886 -5.282 -18.252 1.00 87.31 226 LEU A C 1
ATOM 1751 O O . LEU A 1 226 ? 18.218 -6.105 -17.403 1.00 87.31 226 LEU A O 1
ATOM 1755 N N . LEU A 1 227 ? 16.656 -5.213 -18.766 1.00 87.19 227 LEU A N 1
ATOM 1756 C CA . LEU A 1 227 ? 15.558 -6.099 -18.377 1.00 87.19 227 LEU A CA 1
ATOM 1757 C C . LEU A 1 227 ? 15.919 -7.566 -18.594 1.00 87.19 227 LEU A C 1
ATOM 1759 O O . LEU A 1 227 ? 15.714 -8.373 -17.700 1.00 87.19 227 LEU A O 1
ATOM 1763 N N . TRP A 1 228 ? 16.521 -7.926 -19.730 1.00 86.44 228 TRP A N 1
ATOM 1764 C CA . TRP A 1 228 ? 16.956 -9.304 -19.959 1.00 86.44 228 TRP A CA 1
ATOM 1765 C C . TRP A 1 228 ? 18.036 -9.741 -18.960 1.00 86.44 228 TRP A C 1
ATOM 1767 O O . TRP A 1 228 ? 17.925 -10.810 -18.364 1.00 86.44 228 TRP A O 1
ATOM 1777 N N . SER A 1 229 ? 19.042 -8.895 -18.717 1.00 85.75 229 SER A N 1
ATOM 1778 C CA . SER A 1 229 ? 20.145 -9.195 -17.793 1.00 85.75 229 SER A CA 1
ATOM 1779 C C . SER A 1 229 ? 19.732 -9.230 -16.316 1.00 85.75 229 SER A C 1
ATOM 1781 O O . SER A 1 229 ? 20.329 -9.966 -15.536 1.00 85.75 229 SER A O 1
ATOM 1783 N N . GLY A 1 230 ? 18.716 -8.448 -15.941 1.00 85.06 230 GLY A N 1
ATOM 1784 C CA . GLY A 1 230 ? 18.176 -8.345 -14.585 1.00 85.06 230 GLY A CA 1
ATOM 1785 C C . GLY A 1 230 ? 16.887 -9.137 -14.362 1.00 85.06 230 GLY A C 1
ATOM 1786 O O . GLY A 1 230 ? 16.387 -9.144 -13.239 1.00 85.06 230 GLY A O 1
ATOM 1787 N N . SER A 1 231 ? 16.367 -9.803 -15.399 1.00 85.69 231 SER A N 1
ATOM 1788 C CA . SER A 1 231 ? 15.062 -10.484 -15.400 1.00 85.69 231 SER A CA 1
ATOM 1789 C C . SER A 1 231 ? 14.909 -11.421 -14.215 1.00 85.69 231 SER A C 1
ATOM 1791 O O . SER A 1 231 ? 13.963 -11.275 -13.465 1.00 85.69 231 SER A O 1
ATOM 1793 N N . ALA A 1 232 ? 15.905 -12.265 -13.939 1.00 87.19 232 ALA A N 1
ATOM 1794 C CA . ALA A 1 232 ? 15.848 -13.203 -12.820 1.00 87.19 232 ALA A CA 1
ATOM 1795 C C . ALA A 1 232 ? 15.635 -12.533 -11.446 1.00 87.19 232 ALA A C 1
ATOM 1797 O O . ALA A 1 232 ? 14.980 -13.111 -10.582 1.00 87.19 232 ALA A O 1
ATOM 1798 N N . LEU A 1 233 ? 16.181 -11.329 -11.222 1.00 87.31 233 LEU A N 1
ATOM 1799 C CA . LEU A 1 233 ? 15.971 -10.600 -9.967 1.00 87.31 233 LEU A CA 1
ATOM 1800 C C . LEU A 1 233 ? 14.577 -9.971 -9.921 1.00 87.31 233 LEU A C 1
ATOM 1802 O O . LEU A 1 233 ? 13.916 -10.049 -8.888 1.00 87.31 233 LEU A O 1
ATOM 1806 N N . VAL A 1 234 ? 14.142 -9.360 -11.026 1.00 86.94 234 VAL A N 1
ATOM 1807 C CA . VAL A 1 234 ? 12.805 -8.761 -11.138 1.00 86.94 234 VAL A CA 1
ATOM 1808 C C . VAL A 1 234 ? 11.733 -9.842 -11.017 1.00 86.94 234 VAL A C 1
ATOM 1810 O O . VAL A 1 234 ? 10.827 -9.696 -10.208 1.00 86.94 234 VAL A O 1
ATOM 1813 N N . ASP A 1 235 ? 11.882 -10.958 -11.726 1.00 89.81 235 ASP A N 1
ATOM 1814 C CA . ASP A 1 235 ? 10.989 -12.114 -11.669 1.00 89.81 235 ASP A CA 1
ATOM 1815 C C . ASP A 1 235 ? 10.918 -12.668 -10.247 1.00 89.81 235 ASP A C 1
ATOM 1817 O O . ASP A 1 235 ? 9.827 -12.817 -9.713 1.00 89.81 235 ASP A O 1
ATOM 1821 N N . GLN A 1 236 ? 12.058 -12.837 -9.565 1.00 93.44 236 GLN A N 1
ATOM 1822 C CA . GLN A 1 236 ? 12.061 -13.255 -8.162 1.00 93.44 236 GLN A CA 1
ATOM 1823 C C . GLN A 1 236 ? 11.310 -12.269 -7.248 1.00 93.44 236 GLN A C 1
ATOM 1825 O O . GLN A 1 236 ? 10.652 -12.688 -6.296 1.00 93.44 236 GLN A O 1
ATOM 1830 N N . GLN A 1 237 ? 11.437 -10.959 -7.472 1.00 93.56 237 GLN A N 1
ATOM 1831 C CA . GLN A 1 237 ? 10.713 -9.963 -6.678 1.00 93.56 237 GLN A CA 1
ATOM 1832 C C . GLN A 1 237 ? 9.213 -9.962 -6.989 1.00 93.56 237 GLN A C 1
ATOM 1834 O O . GLN A 1 237 ? 8.414 -9.823 -6.065 1.00 93.56 237 GLN A O 1
ATOM 1839 N N . VAL A 1 238 ? 8.834 -10.145 -8.255 1.00 94.19 238 VAL A N 1
ATOM 1840 C CA . VAL A 1 238 ? 7.433 -10.263 -8.667 1.00 94.19 238 VAL A CA 1
ATOM 1841 C C . VAL A 1 238 ? 6.814 -11.538 -8.104 1.00 94.19 238 VAL A C 1
ATOM 1843 O O . VAL A 1 238 ? 5.722 -11.466 -7.559 1.00 94.19 238 VAL A O 1
ATOM 1846 N N . ASP A 1 239 ? 7.514 -12.670 -8.144 1.00 95.50 239 ASP A N 1
ATOM 1847 C CA . ASP A 1 239 ? 7.032 -13.935 -7.582 1.00 95.50 239 ASP A CA 1
ATOM 1848 C C . ASP A 1 239 ? 6.787 -13.813 -6.072 1.00 95.50 239 ASP A C 1
ATOM 1850 O O . ASP A 1 239 ? 5.719 -14.179 -5.589 1.00 95.50 239 ASP A O 1
ATOM 1854 N N . ARG A 1 240 ? 7.707 -13.182 -5.326 1.00 96.12 240 ARG A N 1
ATOM 1855 C CA . ARG A 1 240 ? 7.481 -12.868 -3.901 1.00 96.12 240 ARG A CA 1
ATOM 1856 C C . ARG A 1 240 ? 6.282 -11.947 -3.685 1.00 96.12 240 ARG A C 1
ATOM 1858 O O . ARG A 1 240 ? 5.566 -12.088 -2.696 1.00 96.12 240 ARG A O 1
ATOM 1865 N N . ALA A 1 241 ? 6.082 -10.972 -4.569 1.00 95.62 241 ALA A N 1
ATOM 1866 C CA . ALA A 1 241 ? 4.947 -10.065 -4.473 1.00 95.62 241 ALA A CA 1
ATOM 1867 C C . ALA A 1 241 ? 3.621 -10.779 -4.785 1.00 95.62 241 ALA A C 1
ATOM 1869 O O . ALA A 1 241 ? 2.631 -10.485 -4.126 1.00 95.62 241 ALA A O 1
ATOM 1870 N N . ILE A 1 242 ? 3.613 -11.745 -5.712 1.00 97.50 242 ILE A N 1
ATOM 1871 C CA . ILE A 1 242 ? 2.468 -12.629 -5.981 1.00 97.50 242 ILE A CA 1
ATOM 1872 C C . ILE A 1 242 ? 2.147 -13.467 -4.741 1.00 97.50 242 ILE A C 1
ATOM 1874 O O . ILE A 1 242 ? 1.005 -13.472 -4.294 1.00 97.50 242 ILE A O 1
ATOM 1878 N N . GLU A 1 243 ? 3.153 -14.113 -4.143 1.00 97.75 243 GLU A N 1
ATOM 1879 C CA . GLU A 1 243 ? 2.975 -14.891 -2.907 1.00 97.75 243 GLU A CA 1
ATOM 1880 C C . GLU A 1 243 ? 2.397 -14.027 -1.775 1.00 97.75 243 GLU A C 1
ATOM 1882 O O . GLU A 1 243 ? 1.485 -14.453 -1.067 1.00 97.75 243 GLU A O 1
ATOM 1887 N N . THR A 1 244 ? 2.883 -12.788 -1.651 1.00 97.62 244 THR A N 1
ATOM 1888 C CA . THR A 1 244 ? 2.382 -11.817 -0.668 1.00 97.62 244 THR A CA 1
ATOM 1889 C C . THR A 1 244 ? 0.940 -11.392 -0.973 1.00 97.62 244 THR A C 1
ATOM 1891 O O . THR A 1 244 ? 0.137 -11.265 -0.054 1.00 97.62 244 THR A O 1
ATOM 1894 N N . ASP A 1 245 ? 0.578 -11.179 -2.243 1.00 97.81 245 ASP A N 1
ATOM 1895 C CA . ASP A 1 245 ? -0.791 -10.820 -2.648 1.00 97.81 245 ASP A CA 1
ATOM 1896 C C . ASP A 1 245 ? -1.791 -11.944 -2.328 1.00 97.81 245 ASP A C 1
ATOM 1898 O O . ASP A 1 245 ? -2.877 -11.679 -1.806 1.00 97.81 245 ASP A O 1
ATOM 1902 N N . ASP A 1 246 ? -1.396 -13.197 -2.569 1.00 98.00 246 ASP A N 1
ATOM 1903 C CA . ASP A 1 246 ? -2.172 -14.387 -2.209 1.00 98.00 246 ASP A CA 1
ATOM 1904 C C . ASP A 1 246 ? -2.340 -14.518 -0.686 1.00 98.00 246 ASP A C 1
ATOM 1906 O O . ASP A 1 246 ? -3.427 -14.843 -0.199 1.00 98.00 246 ASP A O 1
ATOM 1910 N N . GLU A 1 247 ? -1.281 -14.257 0.085 1.00 98.00 247 GLU A N 1
ATOM 1911 C CA . GLU A 1 247 ? -1.334 -14.246 1.550 1.00 98.00 247 GLU A CA 1
ATOM 1912 C C . GLU A 1 247 ? -2.252 -13.139 2.082 1.00 98.00 247 GLU A C 1
ATOM 1914 O O . GLU A 1 247 ? -3.072 -13.395 2.962 1.00 98.00 247 GLU A O 1
ATOM 1919 N N . LEU A 1 248 ? -2.207 -11.941 1.497 1.00 98.06 248 LEU A N 1
ATOM 1920 C CA . LEU A 1 248 ? -3.099 -10.834 1.849 1.00 98.06 248 LEU A CA 1
ATOM 1921 C C . LEU A 1 248 ? -4.572 -11.160 1.600 1.00 98.06 248 LEU A C 1
ATOM 1923 O O . LEU A 1 248 ? -5.428 -10.792 2.407 1.00 98.06 248 LEU A O 1
ATOM 1927 N N . LEU A 1 249 ? -4.885 -11.865 0.509 1.00 97.69 249 LEU A N 1
ATOM 1928 C CA . LEU A 1 249 ? -6.244 -12.351 0.260 1.00 97.69 249 LEU A CA 1
ATOM 1929 C C . LEU A 1 249 ? -6.688 -13.324 1.362 1.00 97.69 249 LEU A C 1
ATOM 1931 O O . LEU A 1 249 ? -7.785 -13.161 1.893 1.00 97.69 249 LEU A O 1
ATOM 1935 N N . ARG A 1 250 ? -5.820 -14.260 1.770 1.00 98.31 250 ARG A N 1
ATOM 1936 C CA . ARG A 1 250 ? -6.111 -15.201 2.867 1.00 98.31 250 ARG A CA 1
ATOM 1937 C C . ARG A 1 250 ? -6.303 -14.498 4.209 1.00 98.31 250 ARG A C 1
ATOM 1939 O O . ARG A 1 250 ? -7.299 -14.759 4.875 1.00 98.31 250 ARG A O 1
ATOM 1946 N N . LEU A 1 251 ? -5.399 -13.589 4.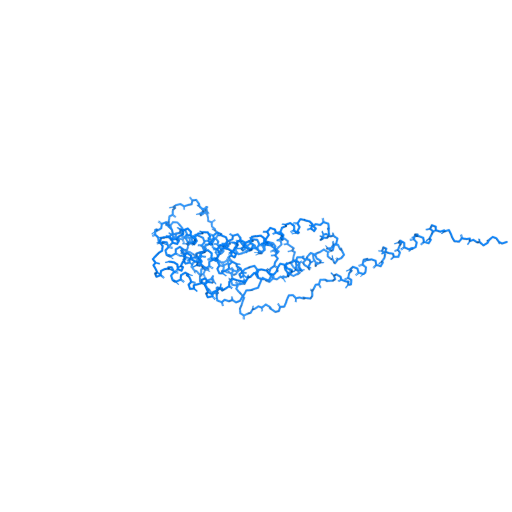581 1.00 98.25 251 LEU A N 1
ATOM 1947 C CA . LEU A 1 251 ? -5.498 -12.805 5.819 1.00 98.25 251 LEU A CA 1
ATOM 1948 C C . LEU A 1 251 ? -6.786 -11.979 5.856 1.00 98.25 251 LEU A C 1
ATOM 1950 O O . LEU A 1 251 ? -7.425 -11.841 6.897 1.00 98.25 251 LEU A O 1
ATOM 1954 N N . ARG A 1 252 ? -7.193 -11.429 4.709 1.00 98.06 252 ARG A N 1
ATOM 1955 C CA . ARG A 1 252 ? -8.432 -10.663 4.607 1.00 98.06 252 ARG A CA 1
ATOM 1956 C C . ARG A 1 252 ? -9.669 -11.540 4.772 1.00 98.06 252 ARG A C 1
ATOM 1958 O O . ARG A 1 252 ? -10.598 -11.115 5.458 1.00 98.06 252 ARG A O 1
ATOM 1965 N N . ASP A 1 253 ? -9.686 -12.723 4.166 1.00 97.94 253 ASP A N 1
ATOM 1966 C CA . ASP A 1 253 ? -10.781 -13.683 4.326 1.00 97.94 253 ASP A CA 1
ATOM 1967 C C . ASP A 1 253 ? -10.872 -14.171 5.783 1.00 97.94 253 ASP A C 1
ATOM 1969 O O . ASP A 1 253 ? -11.954 -14.156 6.365 1.00 97.94 253 ASP A O 1
ATOM 1973 N N . GLU A 1 254 ? -9.735 -14.471 6.420 1.00 98.25 254 GLU A N 1
ATOM 1974 C CA . GLU A 1 254 ? -9.667 -14.817 7.846 1.00 98.25 254 GLU A CA 1
ATOM 1975 C C . GLU A 1 254 ? -10.210 -13.691 8.739 1.00 98.25 254 GLU A C 1
ATOM 1977 O O . GLU A 1 254 ? -11.044 -13.933 9.615 1.00 98.25 254 GLU A O 1
ATOM 1982 N N . ALA A 1 255 ? -9.795 -12.442 8.498 1.00 98.00 255 ALA A N 1
ATOM 1983 C CA . ALA A 1 255 ? -10.313 -11.293 9.234 1.00 98.00 255 ALA A CA 1
ATOM 1984 C C . ALA A 1 255 ? -11.838 -11.155 9.067 1.00 98.00 255 ALA A C 1
ATOM 1986 O O . ALA A 1 255 ? -12.546 -10.910 10.044 1.00 98.00 255 ALA A O 1
ATOM 1987 N N . ILE A 1 256 ? -12.361 -11.335 7.848 1.00 98.19 256 ILE A N 1
ATOM 1988 C CA . ILE A 1 256 ? -13.804 -11.295 7.562 1.00 98.19 256 ILE A CA 1
ATOM 1989 C C . ILE A 1 256 ? -14.552 -12.394 8.330 1.00 98.19 256 ILE A C 1
ATOM 1991 O O . ILE A 1 256 ? -15.577 -12.096 8.950 1.00 98.19 256 ILE A O 1
ATOM 1995 N N . ASP A 1 257 ? -14.037 -13.622 8.333 1.00 98.31 257 ASP A N 1
ATOM 1996 C CA . ASP A 1 257 ? -14.654 -14.757 9.024 1.00 98.31 257 ASP A CA 1
ATOM 1997 C C . ASP A 1 257 ? -14.695 -14.540 10.544 1.00 98.31 257 ASP A C 1
ATOM 1999 O O . ASP A 1 257 ? -15.748 -14.690 11.173 1.00 98.31 257 ASP A O 1
ATOM 2003 N N . LEU A 1 258 ? -13.581 -14.102 11.140 1.00 98.00 258 LEU A N 1
ATOM 2004 C CA . LEU A 1 258 ? -13.495 -13.829 12.578 1.00 98.00 258 LEU A CA 1
ATOM 2005 C C . LEU A 1 258 ? -14.416 -12.676 13.010 1.00 98.00 258 LEU A C 1
ATOM 2007 O O . LEU A 1 258 ? -15.050 -12.745 14.069 1.00 98.00 258 LEU A O 1
ATOM 2011 N N . LEU A 1 259 ? -14.523 -11.625 12.192 1.00 97.50 259 LEU A N 1
ATOM 2012 C CA . LEU A 1 259 ? -15.432 -10.500 12.437 1.00 97.50 259 LEU A CA 1
ATOM 2013 C C . LEU A 1 259 ? -16.909 -10.878 12.231 1.00 97.50 259 LEU A C 1
ATOM 2015 O O . LEU A 1 259 ? -17.785 -10.228 12.806 1.00 97.50 259 LEU A O 1
ATOM 2019 N N . GLY A 1 260 ? -17.190 -11.892 11.408 1.00 96.44 260 GLY A N 1
ATOM 2020 C CA . GLY A 1 260 ? -18.532 -12.427 11.170 1.00 96.44 260 GLY A CA 1
ATOM 2021 C C . GLY A 1 260 ? -19.039 -13.375 12.262 1.00 96.44 260 GLY A C 1
ATOM 2022 O O . GLY A 1 260 ? -20.256 -13.520 12.404 1.00 96.44 260 GLY A O 1
ATOM 2023 N N . SER A 1 261 ? -18.125 -13.993 13.022 1.00 93.25 261 SER A N 1
ATOM 2024 C CA . SER A 1 261 ? -18.416 -14.878 14.165 1.00 93.25 261 SER A CA 1
ATOM 2025 C C . SER A 1 261 ? -18.738 -14.135 15.465 1.00 93.25 261 SER A C 1
ATOM 2027 O O . SER A 1 261 ? -19.684 -14.576 16.155 1.00 93.25 261 SER A O 1
#